Protein AF-A0A2P5YUR8-F1 (afdb_monomer)

Solvent-accessible surface area (backbone atoms only — not comparable to full-atom values): 15451 Å² total; per-residue (Å²): 136,88,82,85,82,85,80,86,85,86,84,88,86,82,90,81,87,85,88,84,88,87,91,85,89,86,80,90,82,79,92,76,82,73,75,90,68,69,61,62,59,53,52,54,50,51,54,51,50,53,50,51,52,52,54,52,54,47,54,52,52,52,50,52,51,50,47,42,58,74,54,64,70,47,101,63,55,71,67,58,46,64,69,60,55,57,89,98,55,57,61,71,59,49,47,52,50,54,52,42,56,74,31,70,73,34,46,52,50,51,52,51,52,51,54,55,54,69,67,59,83,73,71,71,58,54,72,93,51,51,68,69,61,53,37,53,55,49,21,71,72,70,76,43,88,65,50,65,60,57,46,49,51,63,28,36,24,44,98,88,67,46,55,72,43,71,69,49,41,57,50,52,51,54,53,50,55,49,49,54,55,47,57,66,56,49,79,76,52,97,79,73,56,68,70,60,50,38,53,49,52,46,29,73,75,76,44,73,77,52,71,74,54,53,51,52,50,52,52,50,53,49,52,51,51,50,49,54,52,49,55,50,52,54,52,52,53,52,53,52,50,52,53,53,52,58,57,61,76,71,112

InterPro domains:
  IPR004252 Probable transposase, Ptta/En/Spm, plant [PF03004] (92-210)

pLDDT: mean 78.0, std 20.19, range [26.91, 96.88]

Nearest PDB structures (foldseek):
  7mtq-assembly1_B  TM=2.393E-01  e=5.306E+00  Homo sapiens

Foldseek 3Di:
DDDDDDDDDDDDDDDDDDDDDDDDDDDDDDDPPDPPPPPVVVVVVVVVVVVVCVVVVVVVVVVLVVCCVPQVPDPDDLVVSLVPDDPPDDSVVSVVSSVCCPDPNNVVVVVVVVVVVVPCPADWPCPPDDLVNVQVVVCVVVVDGQAPLNSLQSRQADPVSHGPDPVSVVLNVQLVVQVVVCVVVCVPPVPDDPNNSSQVSCCVRVNDDDPVVVVVVVVVVVVVVVVVVVVVVVVVVVVVVVVVVVVVVVD

Secondary structure (DSSP, 8-state):
-PPPPPP------------------------------SHHHHHHHHHHHHHHHHHHHHHHHHHHHHHIIIIISSS--HHHHHH-PPTTS-HHHHHHHHHHHHSHHHHHHHHHHHHHHHT-----S-TTS-HHHHHHHHHHHHSS---HHHHHHHHHB-TTS-BSSHHHHHHHHHHHHHHHHHHHHHTT-TT--HHHHHHHHHHHHH-PPPHHHHHHHHHHHHHHHHHHHHHHHHHHHHHHHHHHHHHHTT-

Sequence (251 aa):
MPRRRLRDLSIVQNTTNSEEVSTEQQTVVGSSSVPETFDESVEFQKVSDAYIKKALGKKWRDHKSNLKKEYFKKPISLEEKLQNVPPGMLRYQWEDAVRFWNSKKGEDRERVGTSSRQKQKFTHTAGSRSFSCVAQVAEATSGQKVGRLQLFDITHRKKDGTPMTSEAAEIMEKLKDKKEEYEATASTDSSVNFEDIDNRIINEVLGPESESQAEVQRLNDQIVQIQASTDEQISQLRVEAAAREAEQNRK

Organism: Gossypium barbadense (NCBI:txid3634)

Structure (mmCIF, N/CA/C/O backbone):
data_AF-A0A2P5YUR8-F1
#
_entry.id   AF-A0A2P5YUR8-F1
#
loop_
_atom_site.group_PDB
_atom_site.id
_atom_site.type_symbol
_atom_site.label_atom_id
_atom_site.label_alt_id
_atom_site.label_comp_id
_atom_site.label_asym_id
_atom_site.label_entity_id
_atom_site.label_seq_id
_atom_site.pdbx_PDB_ins_code
_atom_site.Cartn_x
_atom_site.Cartn_y
_atom_site.Cartn_z
_atom_site.occupancy
_atom_site.B_iso_or_equiv
_atom_site.auth_seq_id
_atom_site.auth_comp_id
_atom_site.auth_asym_id
_atom_site.auth_atom_id
_atom_site.pdbx_PDB_model_num
ATOM 1 N N . MET A 1 1 ? 11.790 21.944 -33.696 1.00 40.41 1 MET A N 1
ATOM 2 C CA . MET A 1 1 ? 10.753 22.441 -34.630 1.00 40.41 1 MET A CA 1
ATOM 3 C C . MET A 1 1 ? 9.670 23.175 -33.844 1.00 40.41 1 MET A C 1
ATOM 5 O O . MET A 1 1 ? 9.270 22.642 -32.812 1.00 40.41 1 MET A O 1
ATOM 9 N N . PRO A 1 2 ? 9.225 24.378 -34.252 1.00 38.91 2 PRO A N 1
ATOM 10 C CA . PRO A 1 2 ? 8.271 25.164 -33.472 1.00 38.91 2 PRO A CA 1
ATOM 11 C C . PRO A 1 2 ? 6.817 24.759 -33.773 1.00 38.91 2 PRO A C 1
ATOM 13 O O . PRO A 1 2 ? 6.441 24.532 -34.922 1.00 38.91 2 PRO A O 1
ATOM 16 N N . ARG A 1 3 ? 5.995 24.657 -32.721 1.00 39.12 3 ARG A N 1
ATOM 17 C CA . ARG A 1 3 ? 4.565 24.309 -32.784 1.00 39.12 3 ARG A CA 1
ATOM 18 C C . ARG A 1 3 ? 3.739 25.512 -33.263 1.00 39.12 3 ARG A C 1
ATOM 20 O O . ARG A 1 3 ? 3.852 26.595 -32.693 1.00 39.12 3 ARG A O 1
ATOM 27 N N . ARG A 1 4 ? 2.887 25.315 -34.277 1.00 39.66 4 ARG A N 1
ATOM 28 C CA . ARG A 1 4 ? 1.882 26.299 -34.719 1.00 39.66 4 ARG A CA 1
ATOM 29 C C . ARG A 1 4 ? 0.796 26.461 -33.647 1.00 39.66 4 ARG A C 1
ATOM 31 O O . ARG A 1 4 ? 0.299 25.467 -33.126 1.00 39.66 4 ARG A O 1
ATOM 38 N N . ARG A 1 5 ? 0.425 27.711 -33.348 1.00 43.09 5 ARG A N 1
ATOM 39 C CA . ARG A 1 5 ? -0.795 28.076 -32.611 1.00 43.09 5 ARG A CA 1
ATOM 40 C C . ARG A 1 5 ? -1.939 28.227 -33.618 1.00 43.09 5 ARG A C 1
ATOM 42 O O . ARG A 1 5 ? -1.761 28.945 -34.598 1.00 43.09 5 ARG A O 1
ATOM 49 N N . LEU A 1 6 ? -3.084 27.600 -33.368 1.00 37.75 6 LEU A N 1
ATOM 50 C CA . LEU A 1 6 ? -4.356 27.987 -33.984 1.00 37.75 6 LEU A CA 1
ATOM 51 C C . LEU A 1 6 ? -5.086 28.916 -33.010 1.00 37.75 6 LEU A C 1
ATOM 53 O O . LEU A 1 6 ? -5.183 28.603 -31.825 1.00 37.75 6 LEU A O 1
ATOM 57 N N . ARG A 1 7 ? -5.522 30.068 -33.523 1.00 43.84 7 ARG A N 1
ATOM 58 C CA . ARG A 1 7 ? -6.414 31.019 -32.856 1.00 43.84 7 ARG A CA 1
ATOM 59 C C . ARG A 1 7 ? -7.850 30.764 -33.318 1.00 43.84 7 ARG A C 1
ATOM 61 O O . ARG A 1 7 ? -8.054 30.461 -34.489 1.00 43.84 7 ARG A O 1
ATOM 68 N N . ASP A 1 8 ? -8.753 30.904 -32.356 1.00 34.62 8 ASP A N 1
ATOM 69 C CA . ASP A 1 8 ? -10.084 31.519 -32.380 1.00 34.62 8 ASP A CA 1
ATOM 70 C C . ASP A 1 8 ? -11.043 31.211 -33.541 1.00 34.62 8 ASP A C 1
ATOM 72 O O . ASP A 1 8 ? -10.878 31.670 -34.668 1.00 34.62 8 ASP A O 1
ATOM 76 N N . LEU A 1 9 ? -12.144 30.540 -33.190 1.00 39.00 9 LEU A N 1
ATOM 77 C CA . LEU A 1 9 ? -13.425 30.634 -33.885 1.00 39.00 9 LEU A CA 1
ATOM 78 C C . LEU A 1 9 ? -14.433 31.241 -32.905 1.00 39.00 9 LEU A C 1
ATOM 80 O O . LEU A 1 9 ? -14.853 30.597 -31.945 1.00 39.00 9 LEU A O 1
ATOM 84 N N . SER A 1 10 ? -14.770 32.507 -33.137 1.00 36.53 10 SER A N 1
ATOM 85 C CA . SER A 1 10 ? -15.890 33.203 -32.516 1.00 36.53 10 SER A CA 1
ATOM 86 C C . SER A 1 10 ? -17.197 32.761 -33.177 1.00 36.53 10 SER A C 1
ATOM 88 O O . SER A 1 10 ? -17.300 32.714 -34.402 1.00 36.53 10 SER A O 1
ATOM 90 N N . ILE A 1 11 ? -18.217 32.470 -32.369 1.00 39.66 11 ILE A N 1
ATOM 91 C CA . ILE A 1 11 ? -19.602 32.387 -32.836 1.00 39.66 11 ILE A CA 1
ATOM 92 C C . ILE A 1 11 ? -20.346 33.577 -32.235 1.00 39.66 11 ILE A C 1
ATOM 94 O O . ILE A 1 11 ? -20.522 33.683 -31.025 1.00 39.66 11 ILE A O 1
ATOM 98 N N . VAL A 1 12 ? -20.722 34.488 -33.126 1.00 33.97 12 VAL A N 1
ATOM 99 C CA . VAL A 1 12 ? -21.667 35.588 -32.928 1.00 33.97 12 VAL A CA 1
ATOM 100 C C . VAL A 1 12 ? -23.079 35.019 -33.002 1.00 33.97 12 VAL A C 1
ATOM 102 O O . VAL A 1 12 ? -23.340 34.309 -33.965 1.00 33.97 12 VAL A O 1
ATOM 105 N N . GLN A 1 13 ? -23.956 35.378 -32.058 1.00 36.00 13 GLN A N 1
ATOM 106 C CA . GLN A 1 13 ? -25.383 35.733 -32.230 1.00 36.00 13 GLN A CA 1
ATOM 107 C C . GLN A 1 13 ? -25.834 36.440 -30.939 1.00 36.00 13 GLN A C 1
ATOM 109 O O . GLN A 1 13 ? -25.385 36.056 -29.868 1.00 36.00 13 GLN A O 1
ATOM 114 N N . ASN A 1 14 ? -26.739 37.409 -30.876 1.00 29.75 14 ASN A N 1
ATOM 115 C CA . ASN A 1 14 ? -27.260 38.457 -31.750 1.00 29.75 14 ASN A CA 1
ATOM 116 C C . ASN A 1 14 ? -27.995 39.407 -30.777 1.00 29.75 14 ASN A C 1
ATOM 118 O O . ASN A 1 14 ? -28.507 38.978 -29.744 1.00 29.75 14 ASN A O 1
ATOM 122 N N . THR A 1 15 ? -28.008 40.696 -31.085 1.00 33.22 15 THR A N 1
ATOM 123 C CA . THR A 1 15 ? -28.596 41.786 -30.292 1.00 33.22 15 THR A CA 1
ATOM 124 C C . THR A 1 15 ? -30.124 41.834 -30.366 1.00 33.22 15 THR A C 1
ATOM 126 O O . THR A 1 15 ? -30.661 41.720 -31.465 1.00 33.22 15 THR A O 1
ATOM 129 N N . THR A 1 16 ? -30.789 42.201 -29.264 1.00 30.28 16 THR A N 1
ATOM 130 C CA . THR A 1 16 ? -31.949 43.117 -29.308 1.00 30.28 16 THR A CA 1
ATOM 131 C C . THR A 1 16 ? -32.024 43.910 -28.003 1.00 30.28 16 THR A C 1
ATOM 133 O O . THR A 1 16 ? -32.192 43.333 -26.933 1.00 30.28 16 THR A O 1
ATOM 136 N N . ASN A 1 17 ? -31.851 45.227 -28.116 1.00 32.44 17 ASN A N 1
ATOM 137 C CA . ASN A 1 17 ? -32.167 46.220 -27.091 1.00 32.44 17 ASN A CA 1
ATOM 138 C C . ASN A 1 17 ? -33.689 46.433 -27.035 1.00 32.44 17 ASN A C 1
ATOM 140 O O . ASN A 1 17 ? -34.340 46.285 -28.068 1.00 32.44 17 ASN A O 1
ATOM 144 N N . SER A 1 18 ? -34.219 46.854 -25.884 1.00 34.69 18 SER A N 1
ATOM 145 C CA . SER A 1 18 ? -34.968 48.118 -25.775 1.00 34.69 18 SER A CA 1
ATOM 146 C C . SER A 1 18 ? -35.357 48.434 -24.329 1.00 34.69 18 SER A C 1
ATOM 148 O O . SER A 1 18 ? -35.565 47.549 -23.504 1.00 34.69 18 SER A O 1
ATOM 150 N N . GLU A 1 19 ? -35.372 49.735 -24.072 1.00 36.91 19 GLU A N 1
ATOM 151 C CA . GLU A 1 19 ? -35.496 50.456 -22.810 1.00 36.91 19 GLU A CA 1
ATOM 152 C C . GLU A 1 19 ? -36.950 50.599 -22.305 1.00 36.91 19 GLU A C 1
ATOM 154 O O . GLU A 1 19 ? -37.903 50.305 -23.019 1.00 36.91 19 GLU A O 1
ATOM 159 N N . GLU A 1 20 ? -37.043 51.164 -21.093 1.00 32.38 20 GLU A N 1
ATOM 160 C CA . GLU A 1 20 ? -38.117 52.005 -20.523 1.00 32.38 20 GLU A CA 1
ATOM 161 C C . GLU A 1 20 ? -38.967 51.478 -19.338 1.00 32.38 20 GLU A C 1
ATOM 163 O O . GLU A 1 20 ? -39.915 50.716 -19.478 1.00 32.38 20 GLU A O 1
ATOM 168 N N . VAL A 1 21 ? -38.574 51.966 -18.145 1.00 31.39 21 VAL A N 1
ATOM 169 C CA . VAL A 1 21 ? -39.333 52.763 -17.145 1.00 31.39 21 VAL A CA 1
ATOM 170 C C . VAL A 1 21 ? -40.757 52.331 -16.742 1.00 31.39 21 VAL A C 1
ATOM 172 O O . VAL A 1 21 ? -41.687 52.437 -17.526 1.00 31.39 21 VAL A O 1
ATOM 175 N N . SER A 1 22 ? -40.968 52.065 -15.440 1.00 27.95 22 SER A N 1
ATOM 176 C CA . SER A 1 22 ? -41.917 52.827 -14.593 1.00 27.95 22 SER A CA 1
ATOM 177 C C . SER A 1 22 ? -41.852 52.403 -13.117 1.00 27.95 22 SER A C 1
ATOM 179 O O . SER A 1 22 ? -41.756 51.227 -12.778 1.00 27.95 22 SER A O 1
ATOM 181 N N . THR A 1 23 ? -41.899 53.410 -12.254 1.00 37.19 23 THR A N 1
ATOM 182 C CA . THR A 1 23 ? -41.939 53.425 -10.787 1.00 37.19 23 THR A CA 1
ATOM 183 C C . THR A 1 23 ? -43.253 52.897 -10.202 1.00 37.19 23 THR A C 1
ATOM 185 O O . THR A 1 23 ? -44.303 53.202 -10.753 1.00 37.1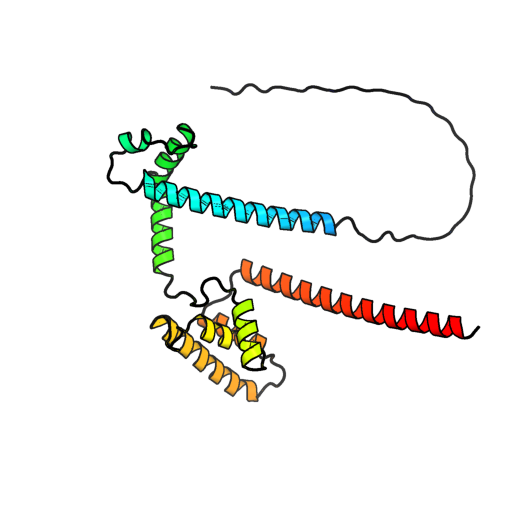9 23 THR A O 1
ATOM 188 N N . GLU A 1 24 ? -43.209 52.219 -9.047 1.00 37.19 24 GLU A N 1
ATOM 189 C CA . GLU A 1 24 ? -43.894 52.583 -7.783 1.00 37.19 24 GLU A CA 1
ATOM 190 C C . GLU A 1 24 ? -43.877 51.432 -6.753 1.00 37.19 24 GLU A C 1
ATOM 192 O O . GLU A 1 24 ? -43.545 50.289 -7.045 1.00 37.19 24 GLU A O 1
ATOM 197 N N . GLN A 1 25 ? -44.104 51.809 -5.499 1.00 33.72 25 GLN A N 1
ATOM 198 C CA . GLN A 1 25 ? -43.718 51.149 -4.251 1.00 33.72 25 GLN A CA 1
ATOM 199 C C . GLN A 1 25 ? -44.666 50.010 -3.821 1.00 33.72 25 GLN A C 1
ATOM 201 O O . GLN A 1 25 ? -45.849 50.103 -4.107 1.00 33.72 25 GLN A O 1
ATOM 206 N N . GLN A 1 26 ? -44.198 49.023 -3.031 1.00 30.61 26 GLN A N 1
ATOM 207 C CA . GLN A 1 26 ? -44.570 48.847 -1.603 1.00 30.61 26 GLN A CA 1
ATOM 208 C C . GLN A 1 26 ? -44.164 47.497 -0.958 1.00 30.61 26 GLN A C 1
ATOM 210 O O . GLN A 1 26 ? -44.319 46.426 -1.528 1.00 30.61 26 GLN A O 1
ATOM 215 N N . THR A 1 27 ? -43.735 47.631 0.308 1.00 26.91 27 THR A N 1
ATOM 216 C CA . THR A 1 27 ? -43.905 46.750 1.491 1.00 26.91 27 THR A CA 1
ATOM 217 C C . THR A 1 27 ? -43.263 45.354 1.575 1.00 26.91 27 THR A C 1
ATOM 219 O O . THR A 1 27 ? -43.715 44.396 0.967 1.00 26.91 27 THR A O 1
ATOM 222 N N . VAL A 1 28 ? -42.273 45.268 2.481 1.00 34.53 28 VAL A N 1
ATOM 223 C CA . VAL A 1 28 ? -42.151 44.342 3.635 1.00 34.53 28 VAL A CA 1
ATOM 224 C C . VAL A 1 28 ? -42.839 42.975 3.500 1.00 34.53 28 VAL A C 1
ATOM 226 O O . VAL A 1 28 ? -44.057 42.911 3.542 1.00 34.53 28 VAL A O 1
ATOM 229 N N . VAL A 1 29 ? -42.046 41.894 3.475 1.00 31.66 29 VAL A N 1
ATOM 230 C CA . VAL A 1 29 ? -42.075 40.735 4.403 1.00 31.66 29 VAL A CA 1
ATOM 231 C C . VAL A 1 29 ? -41.034 39.702 3.929 1.00 31.66 29 VAL A C 1
ATOM 233 O O . VAL A 1 29 ? -41.047 39.282 2.779 1.00 31.66 29 VAL A O 1
ATOM 236 N N . GLY A 1 30 ? -40.185 39.247 4.858 1.00 31.09 30 GLY A N 1
ATOM 237 C CA . GLY A 1 30 ? -39.636 37.886 4.855 1.00 31.09 30 GLY A CA 1
ATOM 238 C C . GLY A 1 30 ? -38.277 37.677 4.187 1.00 31.09 30 GLY A C 1
ATOM 239 O O . GLY A 1 30 ? -38.198 37.322 3.017 1.00 31.09 30 GLY A O 1
ATOM 240 N N . SER A 1 31 ? -37.204 37.764 4.980 1.00 38.31 31 SER A N 1
ATOM 241 C CA . SER A 1 31 ? -35.942 37.076 4.690 1.00 38.31 31 SER A CA 1
ATOM 242 C C . SER A 1 31 ? -36.202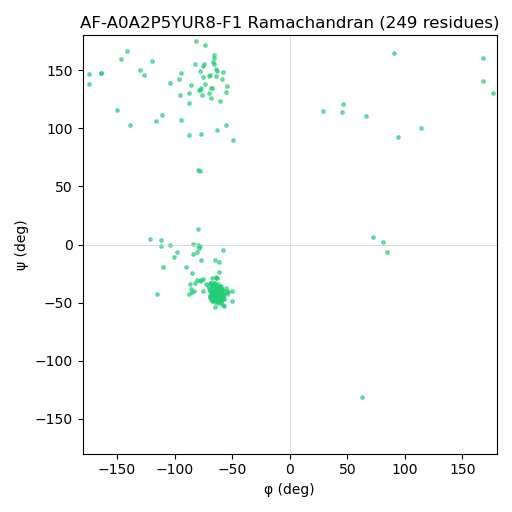 35.578 4.508 1.00 38.31 31 SER A C 1
ATOM 244 O O . SER A 1 31 ? -36.381 34.857 5.485 1.00 38.31 31 SER A O 1
ATOM 246 N N . SER A 1 32 ? -36.213 35.104 3.263 1.00 37.53 32 SER A N 1
ATOM 247 C CA . SER A 1 32 ? -36.101 33.680 2.955 1.00 37.53 32 SER A CA 1
ATOM 248 C C . SER A 1 32 ? -34.618 33.343 2.867 1.00 37.53 32 SER A C 1
ATOM 250 O O . SER A 1 32 ? -33.986 33.533 1.828 1.00 37.53 32 SER A O 1
ATOM 252 N N . SER A 1 33 ? -34.047 32.877 3.973 1.00 43.56 33 SER A N 1
ATOM 253 C CA . SER A 1 33 ? -32.734 32.238 3.987 1.00 43.56 33 SER A CA 1
ATOM 254 C C . SER A 1 33 ? -32.798 30.965 3.142 1.00 43.56 33 SER A C 1
ATOM 256 O O . SER A 1 33 ? -33.280 29.927 3.592 1.00 43.56 33 SER A O 1
ATOM 258 N N . VAL A 1 34 ? -32.344 31.072 1.894 1.00 37.41 34 VAL A N 1
ATOM 259 C CA . VAL A 1 34 ? -31.977 29.928 1.058 1.0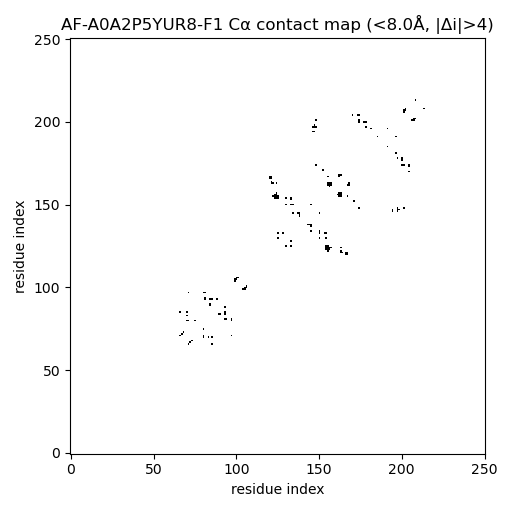0 37.41 34 VAL A CA 1
ATOM 260 C C . VAL A 1 34 ? -30.849 29.194 1.790 1.00 37.41 34 VAL A C 1
ATOM 262 O O . VAL A 1 34 ? -29.848 29.840 2.103 1.00 37.41 34 VAL A O 1
ATOM 265 N N . PRO A 1 35 ? -30.972 27.894 2.106 1.00 40.81 35 PRO A N 1
ATOM 266 C CA . PRO A 1 35 ? -29.864 27.172 2.708 1.00 40.81 35 PRO A CA 1
ATOM 267 C C . PRO A 1 35 ? -28.729 27.050 1.685 1.00 40.81 35 PRO A C 1
ATOM 269 O O . PRO A 1 35 ? -28.962 26.738 0.511 1.00 40.81 35 PRO A O 1
ATOM 272 N N . GLU A 1 36 ? -27.508 27.325 2.145 1.00 50.47 36 GLU A N 1
ATOM 273 C CA . GLU A 1 36 ? -26.235 27.087 1.460 1.00 50.47 36 GLU A CA 1
ATOM 274 C C . GLU A 1 36 ? -26.176 25.651 0.923 1.00 50.47 36 GLU A C 1
ATOM 276 O O . GLU A 1 36 ? -25.755 24.722 1.596 1.00 50.47 36 GLU A O 1
ATOM 281 N N . THR A 1 37 ? -26.630 25.455 -0.311 1.00 43.59 37 THR A N 1
ATOM 282 C CA . THR A 1 37 ? -26.665 24.149 -0.996 1.00 43.59 37 THR A CA 1
ATOM 283 C C . THR A 1 37 ? -25.676 24.086 -2.162 1.00 43.59 37 THR A C 1
ATOM 285 O O . THR A 1 37 ? -25.597 23.087 -2.870 1.00 43.59 37 THR A O 1
ATOM 288 N N . PHE A 1 38 ? -24.873 25.136 -2.360 1.00 42.41 38 PHE A N 1
ATOM 289 C CA . PHE A 1 38 ? -23.866 25.181 -3.422 1.00 42.41 38 PHE A CA 1
ATOM 290 C C . PHE A 1 38 ? -22.491 24.640 -3.005 1.00 42.41 38 PHE A C 1
ATOM 292 O O . PHE A 1 38 ? -21.727 24.243 -3.883 1.00 42.41 38 PHE A O 1
ATOM 299 N N . ASP A 1 39 ? -22.183 24.557 -1.707 1.00 52.94 39 ASP A N 1
ATOM 300 C CA . ASP A 1 39 ? -20.846 24.159 -1.231 1.00 52.94 39 ASP A CA 1
ATOM 301 C C . ASP A 1 39 ? -20.649 22.627 -1.198 1.00 52.94 39 ASP A C 1
ATOM 303 O O . ASP A 1 39 ? -19.597 22.096 -1.555 1.00 52.94 39 ASP A O 1
ATOM 307 N N . GLU A 1 40 ? -21.715 21.876 -0.911 1.00 54.38 40 GLU A N 1
ATOM 308 C CA . GLU A 1 40 ? -21.685 20.410 -0.790 1.00 54.38 40 GLU A CA 1
ATOM 309 C C . GLU A 1 40 ? -21.402 19.695 -2.130 1.00 54.38 40 GLU A C 1
ATOM 311 O O . GLU A 1 40 ? -20.669 18.703 -2.195 1.00 54.38 40 GLU A O 1
ATOM 316 N N . SER A 1 41 ? -21.916 20.243 -3.239 1.00 56.28 41 SER A N 1
ATOM 317 C CA . SER A 1 41 ? -21.696 19.697 -4.590 1.00 56.28 41 SER A CA 1
ATOM 318 C C . SER A 1 41 ? -20.248 19.859 -5.070 1.00 56.28 41 SER A C 1
ATOM 320 O O . SER A 1 41 ? -19.709 18.994 -5.770 1.00 56.28 41 SER A O 1
ATOM 322 N N . VAL A 1 42 ? -19.600 20.947 -4.648 1.00 56.91 42 VAL A N 1
ATOM 323 C CA . VAL A 1 42 ? -18.220 21.280 -5.002 1.00 56.91 42 VAL A CA 1
ATOM 324 C C . VAL A 1 42 ? -17.250 20.399 -4.216 1.00 56.91 42 VAL A C 1
ATOM 326 O O . VAL A 1 42 ? -16.280 19.893 -4.789 1.00 56.91 42 VAL A O 1
ATOM 329 N N . GLU A 1 43 ? -17.528 20.144 -2.937 1.00 59.41 43 GLU A N 1
ATOM 330 C CA . GLU A 1 43 ? -16.735 19.223 -2.119 1.00 59.41 43 GLU A CA 1
ATOM 331 C C . GLU A 1 43 ? -16.858 17.764 -2.592 1.00 59.41 43 GLU A C 1
ATOM 333 O O . GLU A 1 43 ? -15.839 17.087 -2.773 1.00 59.41 43 GLU A O 1
ATOM 338 N N . PHE A 1 44 ? -18.060 17.288 -2.944 1.00 62.53 44 PHE A N 1
ATOM 339 C CA . PHE A 1 44 ? -18.233 15.944 -3.518 1.00 62.53 44 PHE A CA 1
ATOM 340 C C . PHE A 1 44 ? -17.480 15.765 -4.853 1.00 62.53 44 PHE A C 1
ATOM 342 O O . PHE A 1 44 ? -16.847 14.728 -5.108 1.00 62.53 44 PHE A O 1
ATOM 349 N N . GLN A 1 45 ? -17.477 16.795 -5.704 1.00 65.62 45 GLN A N 1
ATOM 350 C CA . GLN A 1 45 ? -16.723 16.780 -6.958 1.00 65.62 45 GLN A CA 1
ATOM 351 C C . GLN A 1 45 ? -15.202 16.731 -6.717 1.00 65.62 45 GLN A C 1
ATOM 353 O O . GLN A 1 45 ? -14.494 15.962 -7.372 1.00 65.62 45 GLN A O 1
ATOM 358 N N . LYS A 1 46 ? -14.677 17.478 -5.739 1.00 70.06 46 LYS A N 1
ATOM 359 C CA . LYS A 1 46 ? -13.246 17.438 -5.381 1.00 70.06 46 LYS A CA 1
ATOM 360 C C . LYS A 1 46 ? -12.823 16.074 -4.827 1.00 70.06 46 LYS A C 1
ATOM 362 O O . LYS A 1 46 ? -11.774 15.548 -5.222 1.00 70.06 46 LYS A O 1
ATOM 367 N N . VAL A 1 47 ? -13.630 15.485 -3.940 1.00 68.19 47 VAL A N 1
ATOM 368 C CA . VAL A 1 47 ? -13.358 14.168 -3.337 1.00 68.19 47 VAL A CA 1
ATOM 369 C C . VAL A 1 47 ? -13.347 13.072 -4.408 1.00 68.19 47 VAL A C 1
ATOM 371 O O . VAL A 1 47 ? -12.429 12.241 -4.442 1.00 68.19 47 VAL A O 1
ATOM 374 N N . SER A 1 48 ? -14.311 13.099 -5.333 1.00 71.00 48 SER A N 1
ATOM 375 C CA . SER A 1 48 ? -14.378 12.136 -6.439 1.00 71.00 48 SER A CA 1
ATOM 376 C C . SER A 1 48 ? -13.204 12.281 -7.418 1.00 71.00 48 SER A C 1
ATOM 378 O O . SER A 1 48 ? -12.570 11.278 -7.764 1.00 71.00 48 SER A O 1
ATOM 380 N N . ASP A 1 49 ? -12.805 13.504 -7.771 1.00 81.12 49 ASP A N 1
ATOM 381 C CA . ASP A 1 49 ? -11.623 13.765 -8.601 1.00 81.12 49 ASP A CA 1
ATOM 382 C C . ASP A 1 49 ? -10.326 13.243 -7.966 1.00 81.12 49 ASP A C 1
ATOM 384 O O . ASP A 1 49 ? -9.479 12.642 -8.644 1.00 81.12 49 ASP A O 1
ATOM 388 N N . ALA A 1 50 ? -10.149 13.457 -6.660 1.00 87.19 50 ALA A N 1
ATOM 389 C CA . ALA A 1 50 ? -8.990 12.964 -5.922 1.00 87.19 50 ALA A CA 1
ATOM 390 C C . ALA A 1 50 ? -8.936 11.429 -5.933 1.00 87.19 50 ALA A C 1
ATOM 392 O O . ALA A 1 50 ? -7.871 10.838 -6.166 1.00 87.19 50 ALA A O 1
ATOM 393 N N . TYR A 1 51 ? -10.083 10.778 -5.735 1.00 84.38 51 TYR A N 1
ATOM 394 C CA . TYR A 1 51 ? -10.203 9.326 -5.814 1.00 84.38 51 TYR A CA 1
ATOM 395 C C . TYR A 1 51 ? -9.865 8.799 -7.217 1.00 84.38 51 TYR A C 1
ATOM 397 O O . TYR A 1 51 ? -9.023 7.903 -7.356 1.00 84.38 51 TYR A O 1
ATOM 405 N N . ILE A 1 52 ? -10.438 9.393 -8.268 1.00 87.25 52 ILE A N 1
ATOM 406 C CA . ILE A 1 52 ? -10.195 8.995 -9.663 1.00 87.25 52 ILE A CA 1
ATOM 407 C C . ILE A 1 52 ? -8.709 9.138 -10.013 1.00 87.25 52 ILE A C 1
ATOM 409 O O . ILE A 1 52 ? -8.103 8.204 -10.551 1.00 87.25 52 ILE A O 1
ATOM 413 N N . LYS A 1 53 ? -8.077 10.260 -9.646 1.00 90.00 53 LYS A N 1
ATOM 414 C CA . LYS A 1 53 ? -6.634 10.482 -9.853 1.00 90.00 53 LYS A CA 1
ATOM 415 C C . LYS A 1 53 ? -5.788 9.425 -9.139 1.00 90.00 53 LYS A C 1
ATOM 417 O O . LYS A 1 53 ? -4.841 8.903 -9.735 1.00 90.00 53 LYS A O 1
ATOM 422 N N . LYS A 1 54 ? -6.136 9.051 -7.900 1.00 88.25 54 LYS A N 1
ATOM 423 C CA . LYS A 1 54 ? -5.455 7.972 -7.155 1.00 88.25 54 LYS A CA 1
ATOM 424 C C . LYS A 1 54 ? -5.607 6.619 -7.859 1.00 88.25 54 LYS A C 1
ATOM 426 O O . LYS A 1 54 ? -4.609 5.912 -8.037 1.00 88.25 54 LYS A O 1
ATOM 431 N N . ALA A 1 55 ? -6.817 6.276 -8.300 1.00 88.19 55 ALA A N 1
ATOM 432 C CA . ALA A 1 55 ? -7.108 5.014 -8.980 1.00 88.19 55 ALA A CA 1
ATOM 433 C C . ALA A 1 55 ? -6.371 4.899 -10.328 1.00 88.19 55 ALA A C 1
ATOM 435 O O . ALA A 1 55 ? -5.695 3.897 -10.587 1.00 88.19 55 ALA A O 1
ATOM 436 N N . LEU A 1 56 ? -6.423 5.949 -11.154 1.00 93.31 56 LEU A N 1
ATOM 437 C CA . LEU A 1 56 ? -5.685 6.026 -12.419 1.00 93.31 56 LEU A CA 1
ATOM 438 C C . LEU A 1 56 ? -4.172 5.978 -12.187 1.00 93.31 56 LEU A C 1
ATOM 440 O O . LEU A 1 56 ? -3.461 5.220 -12.849 1.00 93.31 56 LEU A O 1
ATOM 444 N N . GLY A 1 57 ? -3.677 6.720 -11.195 1.00 93.31 57 GLY A N 1
ATOM 445 C CA . GLY A 1 57 ? -2.271 6.702 -10.805 1.00 93.31 57 GLY A CA 1
ATOM 446 C C . GLY A 1 57 ? -1.798 5.320 -10.344 1.00 93.31 57 GLY A C 1
ATOM 447 O O . GLY A 1 57 ? -0.672 4.922 -10.651 1.00 93.31 57 GLY A O 1
ATOM 448 N N . LYS A 1 58 ? -2.640 4.552 -9.640 1.00 91.56 58 LYS A N 1
ATOM 449 C CA . LYS A 1 58 ? -2.352 3.152 -9.290 1.00 91.56 58 LYS A CA 1
ATOM 450 C C . LYS A 1 58 ? -2.269 2.278 -10.542 1.00 91.56 58 LYS A C 1
ATOM 452 O O . LYS A 1 58 ? -1.231 1.655 -10.746 1.00 91.56 58 LYS A O 1
ATOM 457 N N . LYS A 1 59 ? -3.294 2.294 -11.406 1.00 93.81 59 LYS A N 1
ATOM 458 C CA . LYS A 1 59 ? -3.290 1.519 -12.663 1.00 93.81 59 LYS A CA 1
ATOM 459 C C . LYS A 1 59 ? -2.053 1.817 -13.511 1.00 93.81 59 LYS A C 1
ATOM 461 O O . LYS A 1 59 ? -1.431 0.900 -14.038 1.00 93.81 59 LYS A O 1
ATOM 466 N N . TRP A 1 60 ? -1.652 3.084 -13.590 1.00 91.38 60 TRP A N 1
ATOM 467 C CA . TRP A 1 60 ? -0.459 3.491 -14.326 1.00 91.38 60 TRP A CA 1
ATOM 468 C C . TRP A 1 60 ? 0.849 2.986 -13.706 1.00 91.38 60 TRP A C 1
ATOM 470 O O . TRP A 1 60 ? 1.739 2.535 -14.431 1.00 91.38 60 TRP A O 1
ATOM 480 N N . ARG A 1 61 ? 0.984 3.034 -12.373 1.00 92.31 61 ARG A N 1
ATOM 481 C CA . ARG A 1 61 ? 2.142 2.461 -11.663 1.00 92.31 61 ARG A CA 1
ATOM 482 C C . ARG A 1 61 ? 2.238 0.952 -11.878 1.00 92.31 61 ARG A C 1
ATOM 484 O O . ARG A 1 61 ? 3.323 0.467 -12.194 1.00 92.31 61 ARG A O 1
ATOM 491 N N . ASP A 1 62 ? 1.117 0.245 -11.766 1.00 93.56 62 ASP A N 1
ATOM 492 C CA . ASP A 1 62 ? 1.045 -1.207 -11.957 1.00 93.56 62 ASP A CA 1
ATOM 493 C C . ASP A 1 62 ? 1.409 -1.584 -13.401 1.00 93.56 62 ASP A C 1
ATOM 495 O O . ASP A 1 62 ? 2.272 -2.431 -13.629 1.00 93.56 62 ASP A O 1
ATOM 499 N N . HIS A 1 63 ? 0.845 -0.874 -14.383 1.00 92.06 63 HIS A N 1
ATOM 500 C CA . HIS A 1 63 ? 1.171 -1.064 -15.795 1.00 92.06 63 HIS A CA 1
ATOM 501 C C . HIS A 1 63 ? 2.666 -0.845 -16.079 1.00 92.06 63 HIS A C 1
ATOM 503 O O . HIS A 1 63 ? 3.312 -1.699 -16.682 1.00 92.06 63 HIS A O 1
ATOM 509 N N . LYS A 1 64 ? 3.261 0.247 -15.576 1.00 90.56 64 LYS A N 1
ATOM 510 C CA . LYS A 1 64 ? 4.710 0.497 -15.690 1.00 90.56 64 LYS A CA 1
ATOM 511 C C . LYS A 1 64 ? 5.559 -0.599 -15.051 1.00 90.56 64 LYS A C 1
ATOM 513 O O . LYS A 1 64 ? 6.611 -0.935 -15.592 1.00 90.56 64 LYS A O 1
ATOM 518 N N . SER A 1 65 ? 5.130 -1.124 -13.904 1.00 91.69 65 SER A N 1
ATOM 519 C CA . SER A 1 65 ? 5.811 -2.229 -13.224 1.00 91.69 65 SER A CA 1
ATOM 520 C C . SER A 1 65 ? 5.833 -3.481 -14.103 1.00 91.69 65 SER A C 1
ATOM 522 O O . SER A 1 65 ? 6.901 -4.059 -14.324 1.00 91.69 65 SER A O 1
ATOM 524 N N . ASN A 1 66 ? 4.684 -3.836 -14.687 1.00 93.31 66 ASN A N 1
ATOM 525 C CA . ASN A 1 66 ? 4.560 -4.970 -15.604 1.00 93.31 66 ASN A CA 1
ATOM 526 C C . ASN A 1 66 ? 5.429 -4.782 -16.852 1.00 93.31 66 ASN A C 1
ATOM 528 O O . ASN A 1 66 ? 6.217 -5.666 -17.178 1.00 93.31 66 ASN A O 1
ATOM 532 N N . LEU A 1 67 ? 5.395 -3.600 -17.478 1.00 92.38 67 LEU A N 1
ATOM 533 C CA . LEU A 1 67 ? 6.254 -3.290 -18.624 1.00 92.38 67 LEU A CA 1
ATOM 534 C C . LEU A 1 67 ? 7.741 -3.436 -18.294 1.00 92.38 67 LEU A C 1
ATOM 536 O O . LEU A 1 67 ? 8.501 -4.056 -19.041 1.00 92.38 67 LEU A O 1
ATOM 540 N N . LYS A 1 68 ? 8.171 -2.888 -17.152 1.00 91.69 68 LYS A N 1
ATOM 541 C CA . LYS A 1 68 ? 9.570 -2.988 -16.731 1.00 91.69 68 LYS A CA 1
ATOM 542 C C . LYS A 1 68 ? 9.965 -4.453 -16.507 1.00 91.69 68 LYS A C 1
ATOM 544 O O . LYS A 1 68 ? 11.063 -4.850 -16.891 1.00 91.69 68 LYS A O 1
ATOM 549 N N . LYS A 1 69 ? 9.080 -5.267 -15.923 1.00 92.06 69 LYS A N 1
ATOM 550 C CA . LYS A 1 69 ? 9.301 -6.704 -15.702 1.00 92.06 69 LYS A CA 1
ATOM 551 C C . LYS A 1 69 ? 9.401 -7.482 -17.019 1.00 92.06 69 LYS A C 1
ATOM 553 O O . LYS A 1 69 ? 10.343 -8.247 -17.191 1.00 92.06 69 LYS A O 1
ATOM 558 N N . GLU A 1 70 ? 8.451 -7.289 -17.928 1.00 91.44 70 GLU A N 1
ATOM 559 C CA . GLU A 1 70 ? 8.314 -8.098 -19.145 1.00 91.44 70 GLU A CA 1
ATOM 560 C C . GLU A 1 70 ? 9.257 -7.688 -20.274 1.00 91.44 70 GLU A C 1
ATOM 562 O O . GLU A 1 70 ? 9.648 -8.545 -21.062 1.00 91.44 70 GLU A O 1
ATOM 567 N N . TYR A 1 71 ? 9.629 -6.412 -20.372 1.00 90.38 71 TYR A N 1
ATOM 568 C CA . TYR A 1 71 ? 10.404 -5.897 -21.506 1.00 90.38 71 TYR A CA 1
ATOM 569 C C . TYR A 1 71 ? 11.790 -5.403 -21.082 1.00 90.38 71 TYR A C 1
ATOM 571 O O . TYR A 1 71 ? 12.784 -5.707 -21.736 1.00 90.38 71 TYR A O 1
ATOM 579 N N . PHE A 1 72 ? 11.894 -4.681 -19.961 1.00 89.06 72 PHE A N 1
ATOM 580 C CA . PHE A 1 72 ? 13.152 -4.032 -19.571 1.00 89.06 72 PHE A CA 1
ATOM 581 C C . PHE A 1 72 ? 14.112 -4.939 -18.786 1.00 89.06 72 PHE A C 1
ATOM 583 O O . PHE A 1 72 ? 15.323 -4.864 -18.997 1.00 89.06 72 PHE A O 1
ATOM 590 N N . LYS A 1 73 ? 13.603 -5.793 -17.887 1.00 88.19 73 LYS A N 1
ATOM 591 C CA . LYS A 1 73 ? 14.424 -6.687 -17.042 1.00 88.19 73 LYS A CA 1
ATOM 592 C C . LYS A 1 73 ? 14.908 -7.959 -17.754 1.00 88.19 73 LYS A C 1
ATOM 594 O O . LYS A 1 73 ? 15.623 -8.750 -17.148 1.00 88.19 73 LYS A O 1
ATOM 599 N N . LYS A 1 74 ? 14.560 -8.153 -19.029 1.00 88.88 74 LYS A N 1
ATOM 600 C CA . LYS A 1 74 ? 15.074 -9.260 -19.847 1.00 88.88 74 LYS A CA 1
ATOM 601 C C . LYS A 1 74 ? 16.567 -9.066 -20.176 1.00 88.88 74 LYS A C 1
ATOM 603 O O . LYS A 1 74 ? 16.984 -7.920 -20.396 1.00 88.88 74 LYS A O 1
ATOM 608 N N . PRO A 1 75 ? 17.363 -10.153 -20.244 1.00 86.69 75 PRO A N 1
ATOM 609 C CA . PRO A 1 75 ? 18.783 -10.110 -20.596 1.00 86.69 75 PRO A CA 1
ATOM 610 C C . PRO A 1 75 ? 18.965 -9.960 -22.118 1.00 86.69 75 PRO A C 1
ATOM 612 O O . PRO A 1 75 ? 19.464 -10.853 -22.789 1.00 86.69 75 PRO A O 1
ATOM 615 N N . ILE A 1 76 ? 18.501 -8.837 -22.661 1.00 88.88 76 ILE A N 1
ATOM 616 C CA . ILE A 1 76 ? 18.633 -8.441 -24.072 1.00 88.88 76 ILE A CA 1
ATOM 617 C C . ILE A 1 76 ? 19.406 -7.122 -24.163 1.00 88.88 76 ILE A C 1
ATOM 619 O O . ILE A 1 76 ? 19.464 -6.365 -23.182 1.00 88.88 76 ILE A O 1
ATOM 623 N N . SER A 1 77 ? 20.004 -6.841 -25.320 1.00 90.19 77 SER A N 1
ATOM 624 C CA . SER A 1 77 ? 20.760 -5.603 -25.541 1.00 90.19 77 SER A CA 1
ATOM 625 C C . SER A 1 77 ? 19.854 -4.364 -25.490 1.00 90.19 77 SER A C 1
ATOM 627 O O . SER A 1 77 ? 18.632 -4.451 -25.627 1.00 90.19 77 SER A O 1
ATOM 629 N N . LEU A 1 78 ? 20.437 -3.180 -25.271 1.00 88.38 78 LEU A N 1
ATOM 630 C CA . LEU A 1 78 ? 19.668 -1.929 -25.236 1.00 88.38 78 LEU A CA 1
ATOM 631 C C . LEU A 1 78 ? 18.973 -1.646 -26.576 1.00 88.38 78 LEU A C 1
ATOM 633 O O . LEU A 1 78 ? 17.827 -1.207 -26.580 1.00 88.38 78 LEU A O 1
ATOM 637 N N . GLU A 1 79 ? 19.644 -1.939 -27.689 1.00 87.50 79 GLU A N 1
ATOM 638 C CA . GLU A 1 79 ? 19.092 -1.750 -29.031 1.00 87.50 79 GLU A CA 1
ATOM 639 C C . GLU A 1 79 ? 17.877 -2.659 -29.254 1.00 87.50 79 GLU A C 1
ATOM 641 O O . GLU A 1 79 ? 16.798 -2.194 -29.623 1.00 87.50 79 GLU A O 1
ATOM 646 N N . GLU A 1 80 ? 17.993 -3.941 -28.896 1.00 88.88 80 GLU A N 1
ATOM 647 C CA . GLU A 1 80 ? 16.864 -4.875 -28.942 1.00 88.88 80 GLU A CA 1
ATOM 648 C C . GLU A 1 80 ? 15.722 -4.438 -28.015 1.00 88.88 80 GLU A C 1
ATOM 650 O O . GLU A 1 80 ? 14.551 -4.583 -28.368 1.00 88.88 80 GLU A O 1
ATOM 655 N N . LYS A 1 81 ? 16.017 -3.858 -26.841 1.00 89.69 81 LYS A N 1
ATOM 656 C CA . LYS A 1 81 ? 14.975 -3.288 -25.967 1.00 89.69 81 LYS A CA 1
ATOM 657 C C . LYS A 1 81 ? 14.227 -2.153 -26.653 1.00 89.69 81 LYS A C 1
ATOM 659 O O . LYS A 1 81 ? 13.007 -2.103 -26.533 1.00 89.69 81 LYS A O 1
ATOM 664 N N . LEU A 1 82 ? 14.917 -1.257 -27.357 1.00 90.38 82 LEU A N 1
ATOM 665 C CA . LEU A 1 82 ? 14.292 -0.120 -28.041 1.00 90.38 82 LEU A CA 1
ATOM 666 C C . LEU A 1 82 ? 13.418 -0.557 -29.225 1.00 90.38 82 LEU A C 1
ATOM 668 O O . LEU A 1 82 ? 12.379 0.060 -29.467 1.00 90.38 82 LEU A O 1
ATOM 672 N N . GLN A 1 83 ? 13.787 -1.638 -29.917 1.00 89.94 83 GLN A N 1
ATOM 673 C CA . GLN A 1 83 ? 12.975 -2.191 -31.008 1.00 89.94 83 GLN A CA 1
ATOM 674 C C . GLN A 1 83 ? 11.741 -2.962 -30.516 1.00 89.94 83 GLN A C 1
ATOM 676 O O . GLN A 1 83 ? 10.707 -2.955 -31.185 1.00 89.94 83 GLN A O 1
ATOM 681 N N . ASN A 1 84 ? 11.812 -3.565 -29.327 1.00 90.38 84 ASN A N 1
ATOM 682 C CA . ASN A 1 84 ? 10.721 -4.329 -28.716 1.00 90.38 84 ASN A CA 1
ATOM 683 C C . ASN A 1 84 ? 9.664 -3.427 -28.048 1.00 90.38 84 ASN A C 1
ATOM 685 O O . ASN A 1 84 ? 9.469 -3.468 -26.831 1.00 90.38 84 ASN A O 1
ATOM 689 N N . VAL A 1 85 ? 8.973 -2.611 -28.851 1.00 93.19 85 VAL A N 1
ATOM 690 C CA . VAL A 1 85 ? 7.886 -1.734 -28.385 1.00 93.19 85 VAL A CA 1
ATOM 691 C C . VAL A 1 85 ? 6.676 -2.579 -27.945 1.00 93.19 85 VAL A C 1
ATOM 693 O O . VAL A 1 85 ? 6.180 -3.382 -28.740 1.00 93.19 85 VAL A O 1
ATOM 696 N N . PRO A 1 86 ? 6.161 -2.405 -26.712 1.00 92.62 86 PRO A N 1
ATOM 697 C CA . PRO A 1 86 ? 4.973 -3.117 -26.251 1.00 92.62 86 PRO A CA 1
ATOM 698 C C . PRO A 1 86 ? 3.737 -2.846 -27.132 1.00 92.62 86 PRO A C 1
ATOM 700 O O . PRO A 1 86 ? 3.522 -1.699 -27.540 1.00 92.62 86 PRO A O 1
ATOM 703 N N . PRO A 1 87 ? 2.878 -3.854 -27.385 1.00 92.00 87 PRO A N 1
ATOM 704 C CA . PRO A 1 87 ? 1.626 -3.654 -28.109 1.00 92.00 87 PRO A CA 1
ATOM 705 C C . PRO A 1 87 ? 0.764 -2.565 -27.456 1.00 92.00 87 PRO A C 1
ATOM 707 O O . PRO A 1 87 ? 0.561 -2.563 -26.243 1.00 92.00 87 PRO A O 1
ATOM 710 N N . GLY A 1 88 ? 0.262 -1.625 -28.260 1.00 89.69 88 GLY A N 1
ATOM 711 C CA . GLY A 1 88 ? -0.562 -0.510 -27.778 1.00 89.69 88 GLY A CA 1
ATOM 712 C C . GLY A 1 88 ? 0.212 0.669 -27.170 1.00 89.69 88 GLY A C 1
ATOM 713 O O . GLY A 1 88 ? -0.419 1.632 -26.738 1.00 89.69 88 GLY A O 1
ATOM 714 N N . MET A 1 89 ? 1.550 0.640 -27.156 1.00 92.31 89 MET A N 1
ATOM 715 C CA . MET A 1 89 ? 2.390 1.770 -26.746 1.00 92.31 89 MET A CA 1
ATOM 716 C C . MET A 1 89 ? 3.018 2.460 -27.961 1.00 92.31 89 MET A C 1
ATOM 718 O O . MET A 1 89 ? 3.493 1.813 -28.893 1.00 92.31 89 MET A O 1
ATOM 722 N N . LEU A 1 90 ? 3.056 3.794 -27.951 1.00 94.06 90 LEU A N 1
ATOM 723 C CA . LEU A 1 90 ? 3.729 4.551 -29.005 1.00 94.06 90 LEU A CA 1
ATOM 724 C C . LEU A 1 90 ? 5.248 4.441 -28.834 1.00 94.06 90 LEU A C 1
ATOM 726 O O . LEU A 1 90 ? 5.760 4.571 -27.721 1.00 94.06 90 LEU A O 1
ATOM 730 N N . ARG A 1 91 ? 5.981 4.269 -29.942 1.00 94.56 91 ARG A N 1
ATOM 731 C CA . ARG A 1 91 ? 7.445 4.089 -29.932 1.00 94.56 91 ARG A CA 1
ATOM 732 C C . ARG A 1 91 ? 8.165 5.153 -29.099 1.00 94.56 91 ARG A C 1
ATOM 734 O O . ARG A 1 91 ? 8.944 4.803 -28.224 1.00 94.56 91 ARG A O 1
ATOM 741 N N . TYR A 1 92 ? 7.847 6.434 -29.291 1.00 94.56 92 TYR A N 1
ATOM 742 C CA . TYR A 1 92 ? 8.502 7.513 -28.541 1.00 94.56 92 TYR A CA 1
ATOM 743 C C . TYR A 1 92 ? 8.263 7.421 -27.020 1.00 94.56 92 TYR A C 1
ATOM 745 O O . TYR A 1 92 ? 9.159 7.743 -26.244 1.00 94.56 92 TYR A O 1
ATOM 753 N N . GLN A 1 93 ? 7.083 6.952 -26.585 1.00 94.00 93 GLN A N 1
ATOM 754 C CA . GLN A 1 93 ? 6.760 6.772 -25.163 1.00 94.00 93 GLN A CA 1
ATOM 755 C C . GLN A 1 93 ? 7.582 5.635 -24.558 1.00 94.00 93 GLN A C 1
ATOM 757 O O . GLN A 1 93 ? 8.052 5.742 -23.423 1.00 94.00 93 GLN A O 1
ATOM 762 N N . TRP A 1 94 ? 7.755 4.552 -25.320 1.00 94.56 94 TRP A N 1
ATOM 763 C CA . TRP A 1 94 ? 8.599 3.433 -24.923 1.00 94.56 94 TRP A CA 1
ATOM 764 C C . TRP A 1 94 ? 10.062 3.859 -24.810 1.00 94.56 94 TRP A C 1
ATOM 766 O O . TRP A 1 94 ? 10.696 3.619 -23.783 1.00 94.56 94 TRP A O 1
ATOM 776 N N . GLU A 1 95 ? 10.577 4.564 -25.815 1.00 93.88 95 GLU A N 1
ATOM 777 C CA . GLU A 1 95 ? 11.938 5.085 -25.776 1.00 93.88 95 GLU A CA 1
ATOM 778 C C . GLU A 1 95 ? 12.161 6.024 -24.581 1.00 93.88 95 GLU A C 1
ATOM 780 O O . GLU A 1 95 ? 13.178 5.908 -23.900 1.00 93.88 95 GLU A O 1
ATOM 785 N N . ASP A 1 96 ? 11.210 6.915 -24.273 1.00 94.44 96 ASP A N 1
ATOM 786 C CA . ASP A 1 96 ? 11.275 7.780 -23.087 1.00 94.44 96 ASP A CA 1
ATOM 787 C C . ASP A 1 96 ? 11.324 6.974 -21.784 1.00 94.44 96 ASP A C 1
ATOM 789 O O . ASP A 1 96 ? 12.096 7.301 -20.877 1.00 94.44 96 ASP A O 1
ATOM 793 N N . ALA A 1 97 ? 10.536 5.900 -21.682 1.00 93.50 97 ALA A N 1
ATOM 794 C CA . ALA A 1 97 ? 10.548 5.020 -20.518 1.00 93.50 97 ALA A CA 1
ATOM 795 C C . ALA A 1 97 ? 11.893 4.291 -20.368 1.00 93.50 97 ALA A C 1
ATOM 797 O O . ALA A 1 97 ? 12.464 4.276 -19.273 1.00 93.50 97 ALA A O 1
ATOM 798 N N . VAL A 1 98 ? 12.432 3.747 -21.464 1.00 93.44 98 VAL A N 1
ATOM 799 C CA . VAL A 1 98 ? 13.739 3.072 -21.488 1.00 93.44 98 VAL A CA 1
ATOM 800 C C . VAL A 1 98 ? 14.866 4.051 -21.155 1.00 93.44 98 VAL A C 1
ATOM 802 O O . VAL A 1 98 ? 15.720 3.734 -20.323 1.00 93.44 98 VAL A O 1
ATOM 805 N N . ARG A 1 99 ? 14.850 5.263 -21.727 1.00 94.31 99 ARG A N 1
ATOM 806 C CA . ARG A 1 99 ? 15.788 6.347 -21.381 1.00 94.31 99 ARG A CA 1
ATOM 807 C C . ARG A 1 99 ? 15.719 6.675 -19.893 1.00 94.31 99 ARG A C 1
ATOM 809 O O . ARG A 1 99 ? 16.750 6.757 -19.230 1.00 94.31 99 ARG A O 1
ATOM 816 N N . PHE A 1 100 ? 14.512 6.815 -19.345 1.00 93.94 100 PHE A N 1
ATOM 817 C CA . PHE A 1 100 ? 14.321 7.112 -17.928 1.00 93.94 100 PHE A CA 1
ATOM 818 C C . PHE A 1 100 ? 14.849 5.995 -17.019 1.00 93.94 100 PHE A C 1
ATOM 820 O O . PHE A 1 100 ? 15.539 6.291 -16.042 1.00 93.94 100 PHE A O 1
ATOM 827 N N . TRP A 1 101 ? 14.564 4.725 -17.316 1.00 93.62 101 TRP A N 1
ATOM 828 C CA . TRP A 1 101 ? 15.025 3.607 -16.487 1.00 93.62 101 TRP A CA 1
ATOM 829 C C . TRP A 1 101 ? 16.542 3.403 -16.518 1.00 93.62 101 TRP A C 1
ATOM 831 O O . TRP A 1 101 ? 17.084 2.968 -15.508 1.00 93.62 101 TRP A O 1
ATOM 841 N N . ASN A 1 102 ? 17.215 3.760 -17.617 1.00 91.50 102 ASN A N 1
ATOM 842 C CA . ASN A 1 102 ? 18.682 3.757 -17.708 1.00 91.50 102 ASN A CA 1
ATOM 843 C C . ASN A 1 102 ? 19.337 5.041 -17.167 1.00 91.50 102 ASN A C 1
ATOM 845 O O . ASN A 1 102 ? 20.558 5.123 -17.078 1.00 91.50 102 ASN A O 1
ATOM 849 N N . SER A 1 103 ? 18.554 6.067 -16.828 1.00 95.38 103 SER A N 1
ATOM 850 C CA . SER A 1 103 ? 19.096 7.311 -16.278 1.00 95.38 103 SER A CA 1
ATOM 851 C C . SER A 1 103 ? 19.531 7.142 -14.821 1.00 95.38 103 SER A C 1
ATOM 853 O O . SER A 1 103 ? 18.938 6.358 -14.075 1.00 95.38 103 SER A O 1
ATOM 855 N N . LYS A 1 104 ? 20.470 7.984 -14.366 1.00 96.88 104 LYS A N 1
ATOM 856 C CA . LYS A 1 104 ? 20.887 8.021 -12.954 1.00 96.88 104 LYS A CA 1
ATOM 857 C C . LYS A 1 104 ? 19.707 8.216 -11.997 1.00 96.88 104 LYS A C 1
ATOM 859 O O . LYS A 1 104 ? 19.587 7.539 -10.984 1.00 96.88 104 LYS A O 1
ATOM 864 N N . LYS A 1 105 ? 18.757 9.072 -12.383 1.00 95.62 105 LYS A N 1
ATOM 865 C CA . LYS A 1 105 ? 17.516 9.311 -11.634 1.00 95.62 105 LYS A CA 1
ATOM 866 C C . LYS A 1 105 ? 16.638 8.058 -11.521 1.00 95.62 105 LYS A C 1
ATOM 868 O O . LYS A 1 105 ? 15.976 7.866 -10.501 1.00 95.62 105 LYS A O 1
ATOM 873 N N . GLY A 1 106 ? 16.582 7.238 -12.570 1.00 93.25 106 GLY A N 1
ATOM 874 C CA . GLY A 1 106 ? 15.851 5.969 -12.572 1.00 93.25 106 GLY A CA 1
ATOM 875 C C . GLY A 1 106 ? 16.505 4.934 -11.660 1.00 93.25 106 GLY A C 1
ATOM 876 O O . GLY A 1 106 ? 15.816 4.318 -10.845 1.00 93.25 106 GLY A O 1
ATOM 877 N N . GLU A 1 107 ? 17.828 4.815 -11.754 1.00 93.19 107 GLU A N 1
ATOM 878 C CA . GLU A 1 107 ? 18.656 3.942 -10.917 1.00 93.19 107 GLU A CA 1
ATOM 879 C C . GLU A 1 107 ? 18.537 4.307 -9.427 1.00 93.19 107 GLU A C 1
ATOM 881 O O . GLU A 1 107 ? 18.244 3.452 -8.591 1.00 93.19 107 GLU A O 1
ATOM 886 N N . ASP A 1 108 ? 18.674 5.593 -9.090 1.00 95.94 108 ASP A N 1
ATOM 887 C CA . ASP A 1 108 ? 18.562 6.082 -7.714 1.00 95.94 108 ASP A CA 1
ATOM 888 C C . ASP A 1 108 ? 17.179 5.790 -7.119 1.00 95.94 108 ASP A C 1
ATOM 890 O O . ASP A 1 108 ? 17.075 5.358 -5.970 1.00 95.94 108 ASP A O 1
ATOM 894 N N . ARG A 1 109 ? 16.106 5.956 -7.907 1.00 92.75 109 ARG A N 1
ATOM 895 C CA . ARG A 1 109 ? 14.742 5.610 -7.476 1.00 92.75 109 ARG A CA 1
ATOM 896 C C . ARG A 1 109 ? 14.571 4.116 -7.216 1.00 92.75 109 ARG A C 1
ATOM 898 O O . ARG A 1 109 ? 13.894 3.755 -6.255 1.00 92.75 109 ARG A O 1
ATOM 905 N N . GLU A 1 110 ? 15.156 3.252 -8.044 1.00 91.50 110 GLU A N 1
ATOM 906 C CA . GLU A 1 110 ? 15.117 1.801 -7.820 1.00 91.50 110 GLU A CA 1
ATOM 907 C C . GLU A 1 110 ? 15.923 1.404 -6.578 1.00 91.50 110 GLU A C 1
ATOM 909 O O . GLU A 1 110 ? 15.431 0.614 -5.768 1.00 91.50 110 GLU A O 1
ATOM 914 N N . ARG A 1 111 ? 17.102 2.006 -6.370 1.00 94.75 111 ARG A N 1
ATOM 915 C CA . ARG A 1 111 ? 17.919 1.790 -5.167 1.00 94.75 111 ARG A CA 1
ATOM 916 C C . ARG A 1 111 ? 17.165 2.190 -3.900 1.00 94.75 111 ARG A C 1
ATOM 918 O O . ARG A 1 111 ? 17.079 1.390 -2.970 1.00 94.75 111 ARG A O 1
ATOM 925 N N . VAL A 1 112 ? 16.593 3.396 -3.873 1.00 94.62 112 VAL A N 1
ATOM 926 C CA . VAL A 1 112 ? 15.802 3.879 -2.729 1.00 94.62 112 VAL A CA 1
ATOM 927 C C . VAL A 1 112 ? 14.600 2.970 -2.495 1.00 94.62 112 VAL A C 1
ATOM 929 O O . VAL A 1 112 ? 14.408 2.516 -1.374 1.00 94.62 112 VAL A O 1
ATOM 932 N N . GLY A 1 113 ? 13.841 2.627 -3.541 1.00 91.88 113 GLY A N 1
ATOM 933 C CA . GLY A 1 113 ? 12.690 1.728 -3.416 1.00 91.88 113 GLY A CA 1
ATOM 934 C C . GLY A 1 113 ? 13.060 0.349 -2.861 1.00 91.88 113 GLY A C 1
ATOM 935 O O . GLY A 1 113 ? 12.349 -0.181 -2.008 1.00 91.88 113 GLY A O 1
ATOM 936 N N . THR A 1 114 ? 14.196 -0.205 -3.289 1.00 91.31 114 THR A N 1
ATOM 937 C CA . THR A 1 114 ? 14.714 -1.488 -2.791 1.00 91.31 114 THR A CA 1
ATOM 938 C C . THR A 1 114 ? 15.123 -1.388 -1.323 1.00 91.31 114 THR A C 1
ATOM 940 O O . THR A 1 114 ? 14.688 -2.208 -0.518 1.00 91.31 114 THR A O 1
ATOM 943 N N . SER A 1 115 ? 15.879 -0.350 -0.950 1.00 93.56 115 SER A N 1
ATOM 944 C CA . SER A 1 115 ? 16.283 -0.115 0.442 1.00 93.56 115 SER A CA 1
ATOM 945 C C . SER A 1 115 ? 15.078 0.119 1.360 1.00 93.56 115 SER A C 1
ATOM 947 O O . SER A 1 115 ? 14.998 -0.464 2.438 1.00 93.56 115 SER A O 1
ATOM 949 N N . SER A 1 116 ? 14.091 0.909 0.927 1.00 91.69 116 SER A N 1
ATOM 950 C CA . SER A 1 116 ? 12.848 1.120 1.675 1.00 91.69 116 SER A CA 1
ATOM 951 C C . SER A 1 116 ? 12.062 -0.177 1.847 1.00 91.69 116 SER A C 1
ATOM 953 O O . SER A 1 116 ? 11.591 -0.456 2.946 1.00 91.69 116 SER A O 1
ATOM 955 N N . ARG A 1 117 ? 11.954 -1.005 0.799 1.00 88.56 117 ARG A N 1
ATOM 956 C CA . ARG A 1 117 ? 11.271 -2.301 0.896 1.00 88.56 117 ARG A CA 1
ATOM 957 C C . ARG A 1 117 ? 11.991 -3.263 1.841 1.00 88.56 117 ARG A C 1
ATOM 959 O O . ARG A 1 117 ? 11.318 -3.972 2.575 1.00 88.56 117 ARG A O 1
ATOM 966 N N . GLN A 1 118 ? 13.324 -3.264 1.861 1.00 88.75 118 GLN A N 1
ATOM 967 C CA . GLN A 1 118 ? 14.114 -4.068 2.803 1.00 88.75 118 GLN A CA 1
ATOM 968 C C . GLN A 1 118 ? 13.889 -3.661 4.266 1.00 88.75 118 GLN A C 1
ATOM 970 O O . GLN A 1 118 ? 13.996 -4.500 5.153 1.00 88.75 118 GLN A O 1
ATOM 975 N N . LYS A 1 119 ? 13.551 -2.392 4.530 1.00 87.25 119 LYS A N 1
ATOM 976 C CA . LYS A 1 119 ? 13.221 -1.907 5.881 1.00 87.25 119 LYS A CA 1
ATOM 977 C C . LYS A 1 119 ? 11.818 -2.304 6.346 1.00 87.25 119 LYS A C 1
ATOM 979 O O . LYS A 1 119 ? 11.524 -2.169 7.530 1.00 87.25 119 LYS A O 1
ATOM 984 N N . GLN A 1 120 ? 10.949 -2.777 5.452 1.00 85.31 120 GLN A N 1
ATOM 985 C CA . GLN A 1 120 ? 9.630 -3.274 5.830 1.00 85.31 120 GLN A CA 1
ATOM 986 C C . GLN A 1 120 ? 9.773 -4.676 6.440 1.00 85.31 120 GLN A C 1
ATOM 988 O O . GLN A 1 120 ? 9.837 -5.668 5.719 1.00 85.31 120 GLN A O 1
ATOM 993 N N . LYS A 1 121 ? 9.845 -4.733 7.773 1.00 81.56 121 LYS A N 1
ATOM 994 C CA . LYS A 1 121 ? 10.155 -5.954 8.538 1.00 81.56 121 LYS A CA 1
ATOM 995 C C . LYS A 1 121 ? 8.985 -6.931 8.665 1.00 81.56 121 LYS A C 1
ATOM 997 O O . LYS A 1 121 ? 9.202 -8.132 8.736 1.00 81.56 121 LYS A O 1
ATOM 1002 N N . PHE A 1 122 ? 7.751 -6.433 8.679 1.00 82.88 122 PHE A N 1
ATOM 1003 C CA . PHE A 1 122 ? 6.561 -7.263 8.846 1.00 82.88 122 PHE A CA 1
ATOM 1004 C C . PHE A 1 122 ? 5.371 -6.708 8.051 1.00 82.88 122 PHE A C 1
ATOM 1006 O O . PHE A 1 122 ? 5.340 -5.542 7.645 1.00 82.88 122 PHE A O 1
ATOM 1013 N N . THR A 1 123 ? 4.400 -7.579 7.785 1.00 86.50 123 THR A N 1
ATOM 1014 C CA . THR A 1 123 ? 3.142 -7.271 7.092 1.00 86.50 123 THR A CA 1
ATOM 1015 C C . THR A 1 123 ? 1.975 -7.812 7.904 1.00 86.50 123 THR A C 1
ATOM 1017 O O . THR A 1 123 ? 2.115 -8.851 8.546 1.00 86.50 123 THR A O 1
ATOM 1020 N N . HIS A 1 124 ? 0.815 -7.164 7.820 1.00 90.00 124 HIS A N 1
ATOM 1021 C CA . HIS A 1 124 ? -0.413 -7.713 8.390 1.00 90.00 124 HIS A CA 1
ATOM 1022 C C . HIS A 1 124 ? -0.861 -8.988 7.648 1.00 90.00 124 HIS A C 1
ATOM 1024 O O . HIS A 1 124 ? -0.538 -9.202 6.477 1.00 90.00 124 HIS A O 1
ATOM 1030 N N . THR A 1 125 ? -1.645 -9.821 8.325 1.00 90.62 125 THR A N 1
ATOM 1031 C CA . THR A 1 125 ? -2.157 -11.126 7.881 1.00 90.62 125 THR A CA 1
ATOM 1032 C C . THR A 1 125 ? -3.634 -11.092 7.475 1.00 90.62 125 THR A C 1
ATOM 1034 O O . THR A 1 125 ? -4.166 -12.097 7.007 1.00 90.62 125 THR A O 1
ATOM 1037 N N . ALA A 1 126 ? -4.292 -9.929 7.571 1.00 89.25 126 ALA A N 1
ATOM 1038 C CA . ALA A 1 126 ? -5.701 -9.734 7.203 1.00 89.25 126 ALA A CA 1
ATOM 1039 C C . ALA A 1 126 ? -6.016 -10.000 5.712 1.00 89.25 126 ALA A C 1
ATOM 1041 O O . ALA A 1 126 ? -7.179 -10.159 5.328 1.00 89.25 126 ALA A O 1
ATOM 1042 N N . GLY A 1 127 ? -4.991 -10.075 4.856 1.00 88.69 127 GLY A N 1
ATOM 1043 C CA . GLY A 1 127 ? -5.151 -10.302 3.423 1.00 88.69 127 GLY A CA 1
ATOM 1044 C C . GLY A 1 127 ? -5.922 -9.162 2.756 1.00 88.69 127 GLY A C 1
ATOM 1045 O O . GLY A 1 127 ? -5.613 -7.994 2.956 1.00 88.69 127 GLY A O 1
ATOM 1046 N N . SER A 1 128 ? -6.932 -9.495 1.950 1.00 88.38 128 SER A N 1
ATOM 1047 C CA . SER A 1 128 ? -7.789 -8.498 1.284 1.00 88.38 128 SER A CA 1
ATOM 1048 C C . SER A 1 128 ? -8.865 -7.899 2.193 1.00 88.38 128 SER A C 1
ATOM 1050 O O . SER A 1 128 ? -9.615 -7.032 1.745 1.00 88.38 128 SER A O 1
ATOM 1052 N N . ARG A 1 129 ? -8.982 -8.360 3.444 1.00 91.38 129 ARG A N 1
ATOM 1053 C CA . ARG A 1 129 ? -9.940 -7.796 4.396 1.00 91.38 129 ARG A CA 1
ATOM 1054 C C . ARG A 1 129 ? -9.390 -6.484 4.940 1.00 91.38 129 ARG A C 1
ATOM 1056 O O . ARG A 1 129 ? -8.238 -6.416 5.359 1.00 91.38 129 ARG A O 1
ATOM 1063 N N . SER A 1 130 ? -10.228 -5.452 4.959 1.00 89.94 130 SER A N 1
ATOM 1064 C CA . SER A 1 130 ? -9.895 -4.203 5.642 1.00 89.94 130 SER A CA 1
ATOM 1065 C C . SER A 1 130 ? -9.800 -4.425 7.152 1.00 89.94 130 SER A C 1
ATOM 1067 O O . SER A 1 130 ? -10.444 -5.322 7.700 1.00 89.94 130 SER A O 1
ATOM 1069 N N . PHE A 1 131 ? -9.037 -3.577 7.843 1.00 91.19 131 PHE A N 1
ATOM 1070 C CA . PHE A 1 131 ? -8.952 -3.617 9.304 1.00 91.19 131 PHE A CA 1
ATOM 1071 C C . PHE A 1 131 ? -10.314 -3.397 9.970 1.00 91.19 131 PHE A C 1
ATOM 1073 O O . PHE A 1 131 ? -10.626 -4.104 10.919 1.00 91.19 131 PHE A O 1
ATOM 1080 N N . SER A 1 132 ? -11.180 -2.548 9.408 1.00 87.00 132 SER A N 1
ATOM 1081 C CA . SER A 1 132 ? -12.563 -2.383 9.880 1.00 87.00 132 SER A CA 1
ATOM 1082 C C . SER A 1 132 ? -13.368 -3.684 9.795 1.00 87.00 132 SER A C 1
ATOM 1084 O O . SER A 1 132 ? -14.088 -4.027 10.723 1.00 87.00 132 SER A O 1
ATOM 1086 N N . CYS A 1 133 ? -13.214 -4.454 8.712 1.00 91.75 133 CYS A N 1
ATOM 1087 C CA . CYS A 1 133 ? -13.872 -5.756 8.573 1.00 91.75 133 CYS A CA 1
ATOM 1088 C C . CYS A 1 133 ? -13.315 -6.794 9.561 1.00 91.75 133 CYS A C 1
ATOM 1090 O O . CYS A 1 133 ? -14.043 -7.682 10.006 1.00 91.75 133 CYS A O 1
ATOM 1092 N N . VAL A 1 134 ? -12.020 -6.728 9.880 1.00 93.00 134 VAL A N 1
ATOM 1093 C CA . VAL A 1 134 ? -11.414 -7.594 10.901 1.00 93.00 134 VAL A CA 1
ATOM 1094 C C . VAL A 1 134 ? -11.942 -7.232 12.289 1.00 93.00 134 VAL A C 1
ATOM 1096 O O . VAL A 1 134 ? -12.375 -8.135 13.001 1.00 93.00 134 VAL A O 1
ATOM 1099 N N . ALA A 1 135 ? -11.978 -5.939 12.627 1.00 92.62 135 ALA A N 1
ATOM 1100 C CA . ALA A 1 135 ? -12.515 -5.432 13.887 1.00 92.62 135 ALA A CA 1
ATOM 1101 C C . ALA A 1 135 ? -13.976 -5.856 14.076 1.00 92.62 135 ALA A C 1
ATOM 1103 O O . ALA A 1 135 ? -14.268 -6.549 15.038 1.00 92.62 135 ALA A O 1
ATOM 1104 N N . GLN A 1 136 ? -14.854 -5.586 13.104 1.00 92.19 136 GLN A N 1
ATOM 1105 C CA . GLN A 1 136 ? -16.277 -5.953 13.183 1.00 92.19 136 GLN A CA 1
ATOM 1106 C C . GLN A 1 136 ? -16.502 -7.445 13.462 1.00 92.19 136 GLN A C 1
ATOM 1108 O O . GLN A 1 136 ? -17.355 -7.814 14.263 1.00 92.19 136 GLN A O 1
ATOM 1113 N N . VAL A 1 137 ? -15.737 -8.327 12.808 1.00 92.62 137 VAL A N 1
ATOM 1114 C CA . VAL A 1 137 ? -15.863 -9.775 13.042 1.00 92.62 137 VAL A CA 1
ATOM 1115 C C . VAL A 1 137 ? -15.352 -10.169 14.425 1.00 92.62 137 VAL A C 1
ATOM 1117 O O . VAL A 1 137 ? -15.947 -11.034 15.069 1.00 92.62 137 VAL A O 1
ATOM 1120 N N . ALA A 1 138 ? -14.271 -9.548 14.888 1.00 92.00 138 ALA A N 1
ATOM 1121 C CA . ALA A 1 138 ? -13.746 -9.792 16.222 1.00 92.00 138 ALA A CA 1
ATOM 1122 C C . ALA A 1 138 ? -14.706 -9.279 17.311 1.00 92.00 138 ALA A C 1
ATOM 1124 O O . ALA A 1 138 ? -14.996 -10.030 18.235 1.00 92.00 138 ALA A O 1
ATOM 1125 N N . GLU A 1 139 ? -15.281 -8.087 17.146 1.00 94.38 139 GLU A N 1
ATOM 1126 C CA . GLU A 1 139 ? -16.294 -7.503 18.038 1.00 94.38 139 GLU A CA 1
ATOM 1127 C C . GLU A 1 139 ? -17.562 -8.355 18.108 1.00 94.38 139 GLU A C 1
ATOM 1129 O O . GLU A 1 139 ? -18.077 -8.616 19.191 1.00 94.38 139 GLU A O 1
ATOM 1134 N N . ALA A 1 140 ? -18.042 -8.856 16.966 1.00 92.62 140 ALA A N 1
ATOM 1135 C CA . ALA A 1 140 ? -19.193 -9.758 16.928 1.00 92.62 140 ALA A CA 1
ATOM 1136 C C . ALA A 1 140 ? -18.924 -11.091 17.648 1.00 92.62 140 ALA A C 1
ATOM 1138 O O . ALA A 1 140 ? -19.852 -11.722 18.147 1.00 92.62 140 ALA A O 1
ATOM 1139 N N . THR A 1 141 ? -17.661 -11.524 17.697 1.00 92.38 141 THR A N 1
ATOM 1140 C CA . THR A 1 141 ? -17.260 -12.771 18.362 1.00 92.38 141 THR A CA 1
ATOM 1141 C C . THR A 1 141 ? -17.036 -12.569 19.863 1.00 92.38 141 THR A C 1
ATOM 1143 O O . THR A 1 141 ? -17.413 -13.431 20.652 1.00 92.38 141 THR A O 1
ATOM 1146 N N . SER A 1 142 ? -16.418 -11.455 20.268 1.00 91.06 142 SER A N 1
ATOM 1147 C CA . SER A 1 142 ? -16.103 -11.151 21.671 1.00 91.06 142 SER A CA 1
ATOM 1148 C C . SER A 1 142 ? -17.261 -10.497 22.429 1.00 91.06 142 SER A C 1
ATOM 1150 O O . SER A 1 142 ? -17.295 -10.562 23.655 1.00 91.06 142 SER A O 1
ATOM 1152 N N . GLY A 1 143 ? -18.183 -9.835 21.725 1.00 91.00 143 GLY A N 1
ATOM 1153 C CA . GLY A 1 143 ? -19.211 -8.977 22.317 1.00 91.00 143 GLY A CA 1
ATOM 1154 C C . GLY A 1 143 ? -18.677 -7.645 22.865 1.00 91.00 143 GLY A C 1
ATOM 1155 O O . GLY A 1 143 ? -19.434 -6.899 23.481 1.00 91.00 143 GLY A O 1
ATOM 1156 N N . GLN A 1 144 ? -17.395 -7.332 22.651 1.00 88.56 144 GLN A N 1
ATOM 1157 C CA . GLN A 1 144 ? -16.732 -6.122 23.141 1.00 88.56 144 GLN A CA 1
ATOM 1158 C C . GLN A 1 144 ? -16.066 -5.378 21.982 1.00 88.56 144 GLN A C 1
ATOM 1160 O O . GLN A 1 144 ? -15.540 -6.009 21.066 1.00 88.56 144 GLN A O 1
ATOM 1165 N N . LYS A 1 145 ? -16.041 -4.039 22.055 1.00 86.81 145 LYS A N 1
ATOM 1166 C CA . LYS A 1 145 ? -15.270 -3.204 21.126 1.00 86.81 145 LYS A CA 1
ATOM 1167 C C . LYS A 1 145 ? -13.803 -3.626 21.086 1.00 86.81 145 LYS A C 1
ATOM 1169 O O . LYS A 1 145 ? -13.193 -3.865 22.130 1.00 86.81 145 LYS A O 1
ATOM 1174 N N . VAL A 1 146 ? -13.250 -3.694 19.881 1.00 88.38 146 VAL A N 1
ATOM 1175 C CA . VAL A 1 146 ? -11.866 -4.115 19.662 1.00 88.38 146 VAL A CA 1
ATOM 1176 C C . VAL A 1 146 ? -10.987 -2.877 19.603 1.00 88.38 146 VAL A C 1
ATOM 1178 O O . VAL A 1 146 ? -10.996 -2.146 18.615 1.00 88.38 146 VAL A O 1
ATOM 1181 N N . GLY A 1 147 ? -10.208 -2.677 20.666 1.00 88.38 147 GLY A N 1
ATOM 1182 C CA . GLY A 1 147 ? -9.222 -1.603 20.742 1.00 88.38 147 GLY A CA 1
ATOM 1183 C C . GLY A 1 147 ? -8.091 -1.784 19.731 1.00 88.38 147 GLY A C 1
ATOM 1184 O O . GLY A 1 147 ? -7.856 -2.872 19.185 1.00 88.38 147 GLY A O 1
ATOM 1185 N N . ARG A 1 148 ? -7.344 -0.712 19.482 1.00 88.62 148 ARG A N 1
ATOM 1186 C CA . ARG A 1 148 ? -6.283 -0.685 18.469 1.00 88.62 148 ARG A CA 1
ATOM 1187 C C . ARG A 1 148 ? -5.148 -1.672 18.756 1.00 88.62 148 ARG A C 1
ATOM 1189 O O . ARG A 1 148 ? -4.633 -2.276 17.811 1.00 88.62 148 ARG A O 1
ATOM 1196 N N . LEU A 1 149 ? -4.781 -1.874 20.025 1.00 91.25 149 LEU A N 1
ATOM 1197 C CA . LEU A 1 149 ? -3.772 -2.872 20.407 1.00 91.25 149 LEU A CA 1
ATOM 1198 C C . LEU A 1 149 ? -4.244 -4.293 20.086 1.00 91.25 149 LEU A C 1
ATOM 1200 O O . LEU A 1 149 ? -3.499 -5.089 19.512 1.00 91.25 149 LEU A O 1
ATOM 1204 N N . GLN A 1 150 ? -5.506 -4.595 20.391 1.00 91.56 150 GLN A N 1
ATOM 1205 C CA . GLN A 1 150 ? -6.105 -5.894 20.090 1.00 91.56 150 GLN A CA 1
ATOM 1206 C C . GLN A 1 150 ? -6.243 -6.107 18.577 1.00 91.56 150 GLN A C 1
ATOM 1208 O O . GLN A 1 150 ? -5.955 -7.192 18.070 1.00 91.56 150 GLN A O 1
ATOM 1213 N N . LEU A 1 151 ? -6.622 -5.067 17.831 1.00 93.12 151 LEU A N 1
ATOM 1214 C CA . LEU A 1 151 ? -6.680 -5.119 16.374 1.00 93.12 151 LEU A CA 1
ATOM 1215 C C . LEU A 1 151 ? -5.297 -5.376 15.765 1.00 93.12 151 LEU A C 1
ATOM 1217 O O . LEU A 1 151 ? -5.179 -6.160 14.819 1.00 93.12 151 LEU A O 1
ATOM 1221 N N . PHE A 1 152 ? -4.245 -4.754 16.306 1.00 92.12 152 PHE A N 1
ATOM 1222 C CA . PHE A 1 152 ? -2.869 -5.021 15.892 1.00 92.12 152 PHE A CA 1
ATOM 1223 C C . PHE A 1 152 ? -2.501 -6.491 16.123 1.00 92.12 152 PHE A C 1
ATOM 1225 O 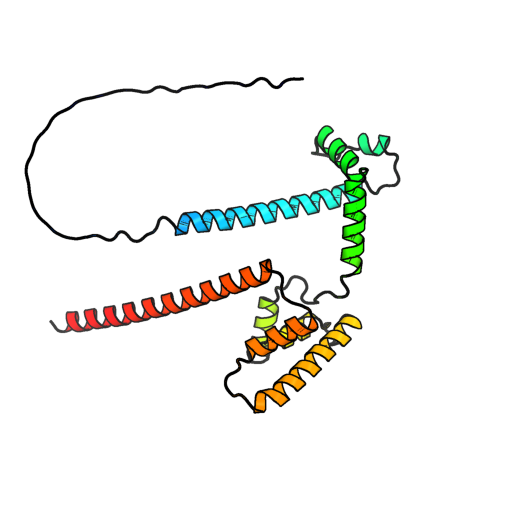O . PHE A 1 152 ? -2.001 -7.136 15.203 1.00 92.12 152 PHE A O 1
ATOM 1232 N N . ASP A 1 153 ? -2.818 -7.036 17.297 1.00 92.44 153 ASP A N 1
ATOM 1233 C CA . ASP A 1 153 ? -2.564 -8.436 17.639 1.00 92.44 153 ASP A CA 1
ATOM 1234 C C . ASP A 1 153 ? -3.244 -9.406 16.653 1.00 92.44 153 ASP A C 1
ATOM 1236 O O . ASP A 1 153 ? -2.578 -10.226 16.014 1.00 92.44 153 ASP A O 1
ATOM 1240 N N . ILE A 1 154 ? -4.549 -9.229 16.417 1.00 92.44 154 ILE A N 1
ATOM 1241 C CA . ILE A 1 154 ? -5.332 -10.053 15.479 1.00 92.44 154 ILE A CA 1
ATOM 1242 C C . ILE A 1 154 ? -4.759 -9.971 14.059 1.00 92.44 154 ILE A C 1
ATOM 1244 O O . ILE A 1 154 ? -4.646 -10.979 13.360 1.00 92.44 154 ILE A O 1
ATOM 1248 N N . THR A 1 155 ? -4.401 -8.766 13.613 1.00 92.75 155 THR A N 1
ATOM 1249 C CA . THR A 1 155 ? -3.952 -8.523 12.235 1.00 92.75 155 THR A CA 1
ATOM 1250 C C . THR A 1 155 ? -2.496 -8.889 11.983 1.00 92.75 155 THR A C 1
ATOM 1252 O O . THR A 1 155 ? -2.078 -8.844 10.830 1.00 92.75 155 THR A O 1
ATOM 1255 N N . HIS A 1 156 ? -1.718 -9.259 13.000 1.00 91.88 156 HIS A N 1
ATOM 1256 C CA . HIS A 1 156 ? -0.306 -9.631 12.848 1.00 91.88 156 HIS A CA 1
ATOM 1257 C C . HIS A 1 156 ? 0.002 -11.058 13.327 1.00 91.88 156 HIS A C 1
ATOM 1259 O O . HIS A 1 156 ? 1.156 -11.500 13.273 1.00 91.88 156 HIS A O 1
ATOM 1265 N N . ARG A 1 157 ? -1.031 -11.809 13.723 1.00 91.88 157 ARG A N 1
ATOM 1266 C CA . ARG A 1 157 ? -0.966 -13.252 13.970 1.00 91.88 157 ARG A CA 1
ATOM 1267 C C . ARG A 1 157 ? -1.382 -14.051 12.742 1.00 91.88 157 ARG A C 1
ATOM 1269 O O . ARG A 1 157 ? -2.225 -13.643 11.940 1.00 91.88 157 ARG A O 1
ATOM 1276 N N . LYS A 1 158 ? -0.778 -15.222 12.583 1.00 90.88 158 LYS A N 1
ATOM 1277 C CA . LYS A 1 158 ? -1.216 -16.240 11.627 1.00 90.88 158 LYS A CA 1
ATOM 1278 C C . LYS A 1 158 ? -2.494 -16.912 12.137 1.00 90.88 158 LYS A C 1
ATOM 1280 O O . LYS A 1 158 ? -2.906 -16.735 13.279 1.00 90.88 158 LYS A O 1
ATOM 1285 N N . LYS A 1 159 ? -3.102 -17.747 11.292 1.00 86.81 159 LYS A N 1
ATOM 1286 C CA . LYS A 1 159 ? -4.304 -18.521 11.652 1.00 86.81 159 LYS A CA 1
ATOM 1287 C C . LYS A 1 159 ? -4.083 -19.503 12.811 1.00 86.81 159 LYS A C 1
ATOM 1289 O O . LYS A 1 159 ? -5.047 -19.875 13.460 1.00 86.81 159 LYS A O 1
ATOM 1294 N N . ASP A 1 160 ? -2.840 -19.916 13.049 1.00 89.19 160 ASP A N 1
ATOM 1295 C CA . ASP A 1 160 ? -2.439 -20.779 14.169 1.00 89.19 160 ASP A CA 1
ATOM 1296 C C . ASP A 1 160 ? -2.190 -20.000 15.480 1.00 89.19 160 ASP A C 1
ATOM 1298 O O . ASP A 1 160 ? -1.836 -20.600 16.490 1.00 89.19 160 ASP A O 1
ATOM 1302 N N . GLY A 1 161 ? -2.359 -18.671 15.476 1.00 87.12 161 GLY A N 1
ATOM 1303 C CA . GLY A 1 161 ? -2.127 -17.794 16.627 1.00 87.12 161 GLY A CA 1
ATOM 1304 C C . GLY A 1 161 ? -0.671 -17.353 16.816 1.00 87.12 161 GLY A C 1
ATOM 1305 O O . GLY A 1 161 ? -0.401 -16.487 17.653 1.00 87.12 161 GLY A O 1
ATOM 1306 N N . THR A 1 162 ? 0.273 -17.881 16.032 1.00 90.62 162 THR A N 1
ATOM 1307 C CA . THR A 1 162 ? 1.687 -17.490 16.121 1.00 90.62 162 THR A CA 1
ATOM 1308 C C . THR A 1 162 ? 1.945 -16.142 15.437 1.00 90.62 162 THR A C 1
ATOM 1310 O O . THR A 1 162 ? 1.263 -15.797 14.463 1.00 90.62 162 THR A O 1
ATOM 1313 N N . PRO A 1 163 ? 2.923 -15.350 15.914 1.00 89.00 163 PRO A N 1
ATOM 1314 C CA . PRO A 1 163 ? 3.312 -14.113 15.247 1.00 89.00 163 PRO A CA 1
ATOM 1315 C C . PRO A 1 163 ? 3.878 -14.394 13.847 1.00 89.00 163 PRO A C 1
ATOM 1317 O O . PRO A 1 163 ? 4.473 -15.444 13.580 1.00 89.00 163 PRO A O 1
ATOM 1320 N N . MET A 1 164 ? 3.687 -13.446 12.925 1.00 87.19 164 MET A N 1
ATOM 1321 C CA . MET A 1 164 ? 4.122 -13.623 11.536 1.00 87.19 164 MET A CA 1
ATOM 1322 C C . MET A 1 164 ? 5.651 -13.722 11.395 1.00 87.19 164 MET A C 1
ATOM 1324 O O . MET A 1 164 ? 6.137 -14.534 10.606 1.00 87.19 164 MET A O 1
ATOM 1328 N N . THR A 1 165 ? 6.393 -12.925 12.170 1.00 90.12 165 THR A N 1
ATOM 1329 C CA . THR A 1 165 ? 7.865 -12.890 12.221 1.00 90.12 165 THR A CA 1
ATOM 1330 C C . THR A 1 165 ? 8.345 -12.682 13.661 1.00 90.12 165 THR A C 1
ATOM 1332 O O . THR A 1 165 ? 7.549 -12.314 14.528 1.00 90.12 165 THR A O 1
ATOM 1335 N N . SER A 1 166 ? 9.638 -12.895 13.928 1.00 90.25 166 SER A N 1
ATOM 1336 C CA . SER A 1 166 ? 10.238 -12.608 15.239 1.00 90.25 166 SER A CA 1
ATOM 1337 C C . SER A 1 166 ? 10.148 -11.125 15.595 1.00 90.25 166 SER A C 1
ATOM 1339 O O . SER A 1 166 ? 9.809 -10.794 16.723 1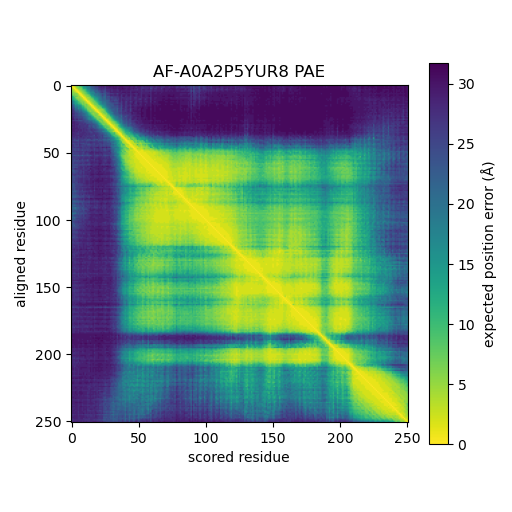.00 90.25 166 SER A O 1
ATOM 1341 N N . GLU A 1 167 ? 10.337 -10.222 14.631 1.00 90.25 167 GLU A N 1
ATOM 1342 C CA . GLU A 1 167 ? 10.216 -8.781 14.878 1.00 90.25 167 GLU A CA 1
ATOM 1343 C C . GLU A 1 167 ? 8.779 -8.373 15.212 1.00 90.25 167 GLU A C 1
ATOM 1345 O O . GLU A 1 167 ? 8.568 -7.483 16.031 1.00 90.25 167 GLU A O 1
ATOM 1350 N N . ALA A 1 168 ? 7.780 -9.021 14.601 1.00 89.25 168 ALA A N 1
ATOM 1351 C CA . ALA A 1 168 ? 6.386 -8.806 14.978 1.00 89.25 168 ALA A CA 1
ATOM 1352 C C . ALA A 1 168 ? 6.122 -9.286 16.414 1.00 89.25 168 ALA A C 1
ATOM 1354 O O . ALA A 1 168 ? 5.404 -8.612 17.146 1.00 89.25 168 ALA A O 1
ATOM 1355 N N . ALA A 1 169 ? 6.732 -10.404 16.825 1.00 92.62 169 ALA A N 1
ATOM 1356 C CA . ALA A 1 169 ? 6.641 -10.908 18.193 1.00 92.62 169 ALA A CA 1
ATOM 1357 C C . ALA A 1 169 ? 7.247 -9.922 19.207 1.00 92.62 169 ALA A C 1
ATOM 1359 O O . ALA A 1 169 ? 6.577 -9.567 20.171 1.00 92.62 169 ALA A O 1
ATOM 1360 N N . GLU A 1 170 ? 8.454 -9.409 18.939 1.00 94.12 170 GLU A N 1
ATOM 1361 C CA . GLU A 1 170 ? 9.116 -8.399 19.783 1.00 94.12 170 GLU A CA 1
ATOM 1362 C C . GLU A 1 170 ? 8.275 -7.123 19.928 1.00 94.12 170 GLU A C 1
ATOM 1364 O O . GLU A 1 170 ? 8.230 -6.502 20.988 1.00 94.12 170 GLU A O 1
ATOM 1369 N N . ILE A 1 171 ? 7.611 -6.698 18.850 1.00 92.62 171 ILE A N 1
ATOM 1370 C CA . ILE A 1 171 ? 6.730 -5.527 18.875 1.00 92.62 171 ILE A CA 1
ATOM 1371 C C . ILE A 1 171 ? 5.473 -5.809 19.698 1.00 92.62 171 ILE A C 1
ATOM 1373 O O . ILE A 1 171 ? 5.088 -4.967 20.503 1.00 92.62 171 ILE A O 1
ATOM 1377 N N . MET A 1 172 ? 4.839 -6.970 19.514 1.00 93.31 172 MET A N 1
ATOM 1378 C CA . MET A 1 172 ? 3.668 -7.369 20.304 1.00 93.31 172 MET A CA 1
ATOM 1379 C C . MET A 1 172 ? 3.989 -7.424 21.801 1.00 93.31 172 MET A C 1
ATOM 1381 O O . MET A 1 172 ? 3.181 -6.970 22.606 1.00 93.31 172 MET A O 1
ATOM 1385 N N . GLU A 1 173 ? 5.166 -7.937 22.163 1.00 94.75 173 GLU A N 1
ATOM 1386 C CA . GLU A 1 173 ? 5.651 -7.974 23.546 1.00 94.75 173 GLU A CA 1
ATOM 1387 C C . GLU A 1 173 ? 5.817 -6.558 24.110 1.00 94.75 173 GLU A C 1
ATOM 1389 O O . GLU A 1 173 ? 5.191 -6.227 25.111 1.00 94.75 173 GLU A O 1
ATOM 1394 N N . LYS A 1 174 ? 6.506 -5.661 23.390 1.00 94.94 174 LYS A N 1
ATOM 1395 C CA . LYS A 1 174 ? 6.647 -4.249 23.798 1.00 94.94 174 LYS A CA 1
ATOM 1396 C C . LYS A 1 174 ? 5.312 -3.529 23.971 1.00 94.94 174 LYS A C 1
ATOM 1398 O O . LYS A 1 174 ? 5.166 -2.716 24.880 1.00 94.94 174 LYS A O 1
ATOM 1403 N N . LEU A 1 175 ? 4.352 -3.789 23.083 1.00 94.31 17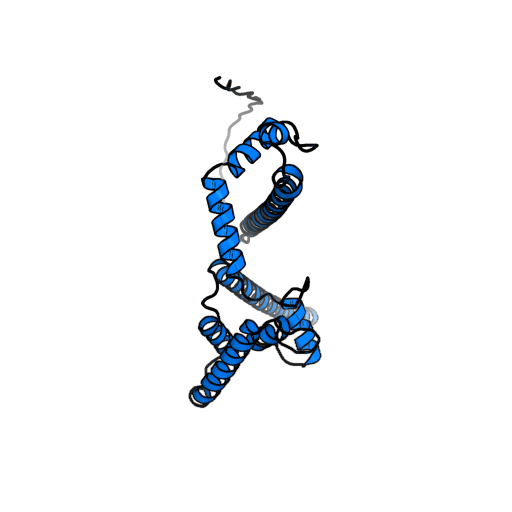5 LEU A N 1
ATOM 1404 C CA . LEU A 1 175 ? 3.005 -3.228 23.185 1.00 94.31 175 LEU A CA 1
ATOM 1405 C C . LEU A 1 175 ? 2.286 -3.735 24.442 1.00 94.31 175 LEU A C 1
ATOM 1407 O O . LEU A 1 175 ? 1.605 -2.955 25.105 1.00 94.31 175 LEU A O 1
ATOM 1411 N N . LYS A 1 176 ? 2.454 -5.019 24.779 1.00 92.69 176 LYS A N 1
ATOM 1412 C CA . LYS A 1 176 ? 1.880 -5.625 25.984 1.00 92.69 176 LYS A CA 1
ATOM 1413 C C . LYS A 1 176 ? 2.510 -5.052 27.254 1.00 92.69 176 LYS A C 1
ATOM 1415 O O . LYS A 1 176 ? 1.771 -4.609 28.126 1.00 92.69 176 LYS A O 1
ATOM 1420 N N . ASP A 1 177 ? 3.838 -4.977 27.315 1.00 94.31 177 ASP A N 1
ATOM 1421 C CA . ASP A 1 177 ? 4.567 -4.421 28.462 1.00 94.31 177 ASP A CA 1
ATOM 1422 C C . ASP A 1 177 ? 4.162 -2.966 28.726 1.00 94.31 177 ASP A C 1
ATOM 1424 O O . ASP A 1 177 ? 3.889 -2.574 29.860 1.00 94.31 177 ASP A O 1
ATOM 1428 N N . LYS A 1 178 ? 4.051 -2.162 27.659 1.00 93.00 178 LYS A N 1
ATOM 1429 C CA . LYS A 1 178 ? 3.594 -0.771 27.753 1.00 93.00 178 LYS A CA 1
ATOM 1430 C C . LYS A 1 178 ? 2.157 -0.668 28.239 1.00 93.00 178 LYS A C 1
ATOM 1432 O O . LYS A 1 178 ? 1.855 0.199 29.053 1.00 93.00 178 LYS A O 1
ATOM 1437 N N . LYS A 1 179 ? 1.270 -1.539 27.762 1.00 91.25 179 LYS A N 1
ATOM 1438 C CA . LYS A 1 179 ? -0.112 -1.579 28.239 1.00 91.25 179 LYS A CA 1
ATOM 1439 C C . LYS A 1 179 ? -0.174 -1.856 29.742 1.00 91.25 179 LYS A C 1
ATOM 1441 O O . LYS A 1 179 ? -0.864 -1.129 30.447 1.00 91.25 179 LYS A O 1
ATOM 1446 N N . GLU A 1 180 ? 0.586 -2.832 30.229 1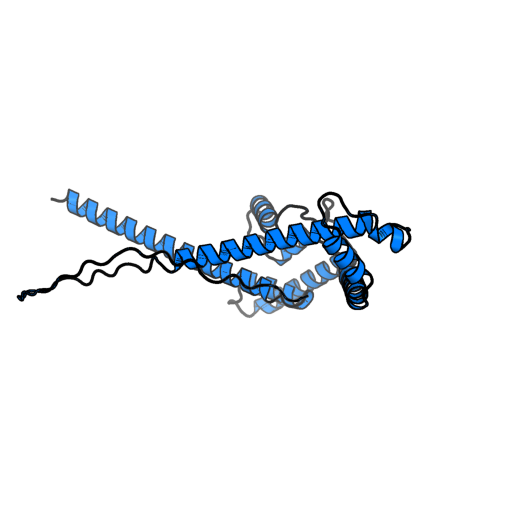.00 91.00 180 GLU A N 1
ATOM 1447 C CA . GLU A 1 180 ? 0.658 -3.156 31.660 1.00 91.00 180 GLU A CA 1
ATOM 1448 C C . GLU A 1 180 ? 1.241 -1.991 32.489 1.00 91.00 180 GLU A C 1
ATOM 1450 O O . GLU A 1 180 ? 0.720 -1.671 33.557 1.00 91.00 180 GLU A O 1
ATOM 1455 N N . GLU A 1 181 ? 2.264 -1.295 31.977 1.00 89.81 181 GLU A N 1
ATOM 1456 C CA . GLU A 1 181 ? 2.832 -0.079 32.590 1.00 89.81 181 GLU A CA 1
ATOM 1457 C C . GLU A 1 181 ? 1.781 1.044 32.724 1.00 89.81 181 GLU A C 1
ATOM 1459 O O . GLU A 1 181 ? 1.643 1.668 33.785 1.00 89.81 181 GLU A O 1
ATOM 1464 N N . TYR A 1 182 ? 1.007 1.294 31.664 1.00 86.38 182 TYR A N 1
ATOM 1465 C CA . TYR A 1 182 ? -0.056 2.300 31.681 1.00 86.38 182 TYR A CA 1
ATOM 1466 C C . TYR A 1 182 ? -1.229 1.895 32.576 1.00 86.38 182 TYR A C 1
ATOM 1468 O O . TYR A 1 182 ? -1.743 2.740 33.299 1.00 86.38 182 TYR A O 1
ATOM 1476 N N . GLU A 1 183 ? -1.633 0.625 32.599 1.00 84.38 183 GLU A N 1
ATOM 1477 C CA . GLU A 1 183 ? -2.692 0.144 33.498 1.00 84.38 183 GLU A CA 1
ATOM 1478 C C . GLU A 1 183 ? -2.283 0.263 34.977 1.00 84.38 183 GLU A C 1
ATOM 1480 O O . GLU A 1 183 ? -3.091 0.681 35.810 1.00 84.38 183 GLU A O 1
ATOM 1485 N N . ALA A 1 184 ? -1.014 -0.006 35.305 1.00 83.81 184 ALA A N 1
ATOM 1486 C CA . ALA A 1 184 ? -0.486 0.167 36.659 1.00 83.81 184 ALA A CA 1
ATOM 1487 C C . ALA A 1 184 ? -0.482 1.639 37.115 1.00 83.81 184 ALA A C 1
ATOM 1489 O O . ALA A 1 184 ? -0.713 1.928 38.290 1.00 83.81 184 ALA A O 1
ATOM 1490 N N . THR A 1 185 ? -0.239 2.580 36.197 1.00 76.50 185 THR A N 1
ATOM 1491 C CA . THR A 1 185 ? -0.182 4.023 36.499 1.00 76.50 185 THR A CA 1
ATOM 1492 C C . THR A 1 185 ? -1.557 4.700 36.446 1.00 76.50 185 THR A C 1
ATOM 1494 O O . THR A 1 185 ? -1.845 5.567 37.277 1.00 76.50 185 THR A O 1
ATOM 1497 N N . ALA A 1 186 ? -2.442 4.257 35.547 1.00 64.19 186 ALA A N 1
ATOM 1498 C CA . ALA A 1 186 ? -3.816 4.744 35.392 1.00 64.19 186 ALA A CA 1
ATOM 1499 C C . ALA A 1 186 ? -4.711 4.452 36.608 1.00 64.19 186 ALA A C 1
ATOM 1501 O O . ALA A 1 186 ? -5.741 5.101 36.775 1.00 64.19 186 ALA A O 1
ATOM 1502 N N . SER A 1 187 ? -4.282 3.579 37.528 1.00 59.41 187 SER A N 1
ATOM 1503 C CA . SER A 1 187 ? -4.911 3.416 38.848 1.00 59.41 187 SER A CA 1
ATOM 1504 C C . SER A 1 187 ? -4.939 4.711 39.695 1.00 59.41 187 SER A C 1
ATOM 1506 O O . SER A 1 187 ? -5.519 4.698 40.781 1.00 59.41 187 SER A O 1
ATOM 1508 N N . THR A 1 188 ? -4.335 5.815 39.227 1.00 57.38 188 THR A N 1
ATOM 1509 C CA . THR A 1 188 ? -4.231 7.100 39.945 1.00 57.38 188 THR A CA 1
ATOM 1510 C C . THR A 1 188 ? -5.077 8.237 39.343 1.00 57.38 188 THR A C 1
ATOM 1512 O O . THR A 1 188 ? -5.360 9.193 40.059 1.00 57.38 188 THR A O 1
ATOM 1515 N N . ASP A 1 189 ? -5.519 8.164 38.079 1.00 51.31 189 ASP A N 1
ATOM 1516 C CA . ASP A 1 189 ? -6.173 9.301 37.399 1.00 51.31 189 ASP A CA 1
ATOM 1517 C C . ASP A 1 189 ? -7.383 8.836 36.564 1.00 51.31 189 ASP A C 1
ATOM 1519 O O . ASP A 1 189 ? -7.250 8.233 35.500 1.00 51.31 189 ASP A O 1
ATOM 1523 N N . SER A 1 190 ? -8.596 9.058 37.075 1.00 56.69 190 SER A N 1
ATOM 1524 C CA . SER A 1 190 ? -9.836 8.410 36.611 1.00 56.69 190 SER A CA 1
ATOM 1525 C C . SER A 1 190 ? -10.459 9.001 35.336 1.00 56.69 190 SER A C 1
ATOM 1527 O O . SER A 1 190 ? -11.611 8.698 35.022 1.00 56.69 190 SER A O 1
ATOM 1529 N N . SER A 1 191 ? -9.733 9.846 34.596 1.00 56.41 191 SER A N 1
ATOM 1530 C CA . SER A 1 191 ? -10.273 10.609 33.457 1.00 56.41 191 SER A CA 1
ATOM 1531 C C . SER A 1 191 ? -9.741 10.200 32.077 1.00 56.41 191 SER A C 1
ATOM 1533 O O . SER A 1 191 ? -10.168 10.762 31.069 1.00 56.41 191 SER A O 1
ATOM 1535 N N . VAL A 1 192 ? -8.829 9.227 31.997 1.00 55.19 192 VAL A N 1
ATOM 1536 C CA . VAL A 1 192 ? -8.150 8.889 30.737 1.00 55.19 192 VAL A CA 1
ATOM 1537 C C . VAL A 1 192 ? -8.961 7.861 29.933 1.00 55.19 192 VAL A C 1
ATOM 1539 O O . VAL A 1 192 ? -9.252 6.769 30.416 1.00 55.19 192 VAL A O 1
ATOM 1542 N N . ASN A 1 193 ? -9.335 8.200 28.697 1.00 70.69 193 ASN A N 1
ATOM 1543 C CA . ASN A 1 193 ? -10.054 7.310 27.779 1.00 70.69 193 ASN A CA 1
ATOM 1544 C C . ASN A 1 193 ? -9.137 6.167 27.293 1.00 70.69 193 ASN A C 1
ATOM 1546 O O . ASN A 1 193 ? -8.029 6.413 26.819 1.00 70.69 193 ASN A O 1
ATOM 1550 N N . PHE A 1 194 ? -9.607 4.917 27.370 1.00 61.12 194 PHE A N 1
ATOM 1551 C CA . PHE A 1 194 ? -8.859 3.726 26.942 1.00 61.12 194 PHE A CA 1
ATOM 1552 C C . PHE A 1 194 ? -8.386 3.791 25.481 1.00 61.12 194 PHE A C 1
ATOM 1554 O O . PHE A 1 194 ? -7.269 3.371 25.183 1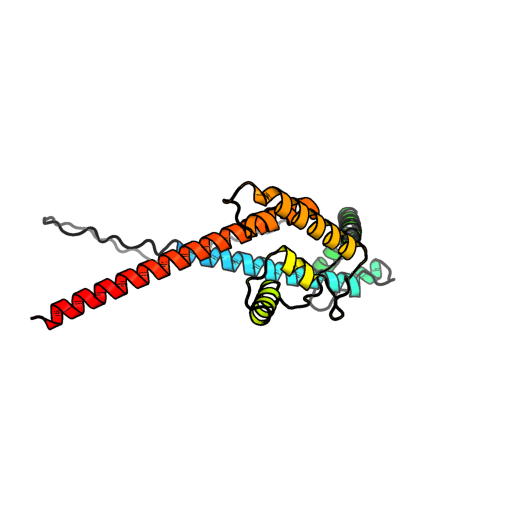.00 61.12 194 PHE A O 1
ATOM 1561 N N . GLU A 1 195 ? -9.191 4.357 24.577 1.00 68.94 195 GLU A N 1
ATOM 1562 C CA . GLU A 1 195 ? -8.817 4.509 23.163 1.00 68.94 195 GLU A CA 1
ATOM 1563 C C . GLU A 1 195 ? -7.615 5.460 22.991 1.00 68.94 195 GLU A C 1
ATOM 1565 O O . GLU A 1 195 ? -6.757 5.256 22.127 1.00 68.94 195 GLU A O 1
ATOM 1570 N N . ASP A 1 196 ? -7.509 6.475 23.853 1.00 77.06 196 ASP A N 1
ATOM 1571 C CA . ASP A 1 196 ? -6.407 7.439 23.842 1.00 77.06 196 ASP A CA 1
ATOM 1572 C C . ASP A 1 196 ? -5.111 6.807 24.369 1.00 77.06 196 ASP A C 1
ATOM 1574 O O . ASP A 1 196 ? -4.022 7.099 23.861 1.00 77.06 196 ASP A O 1
ATOM 1578 N N . ILE A 1 197 ? -5.223 5.884 25.331 1.00 82.94 197 ILE A N 1
ATOM 1579 C CA . ILE A 1 197 ? -4.092 5.112 25.863 1.00 82.94 197 ILE A CA 1
ATOM 1580 C C . ILE A 1 197 ? -3.547 4.159 24.791 1.00 82.94 197 ILE A C 1
ATOM 1582 O O . ILE A 1 197 ? -2.345 4.175 24.515 1.00 82.94 197 ILE A O 1
ATOM 1586 N N . ASP A 1 198 ? -4.413 3.390 24.127 1.00 87.06 198 ASP A N 1
ATOM 1587 C CA . ASP A 1 198 ? -4.027 2.467 23.050 1.00 87.06 198 ASP A CA 1
ATOM 1588 C C . ASP A 1 198 ? -3.313 3.201 21.898 1.00 87.06 198 ASP A C 1
ATOM 1590 O O . ASP A 1 198 ? -2.261 2.763 21.417 1.00 87.06 198 ASP A O 1
ATOM 1594 N N . ASN A 1 199 ? -3.854 4.348 21.469 1.00 84.31 199 ASN A N 1
ATOM 1595 C CA . ASN A 1 199 ? -3.246 5.181 20.429 1.00 84.31 199 ASN A CA 1
ATOM 1596 C C . ASN A 1 199 ? -1.878 5.729 20.855 1.00 84.31 199 ASN A C 1
ATOM 1598 O O . ASN A 1 199 ? -0.933 5.724 20.058 1.00 84.31 199 ASN A O 1
ATOM 1602 N N . ARG A 1 200 ? -1.749 6.171 22.111 1.00 86.94 200 ARG A N 1
ATOM 1603 C CA . ARG A 1 200 ? -0.478 6.647 22.662 1.00 86.94 200 ARG A CA 1
ATOM 1604 C C . ARG A 1 200 ? 0.572 5.538 22.693 1.00 86.94 200 ARG A C 1
ATOM 1606 O O . ARG A 1 200 ? 1.678 5.757 22.202 1.00 86.94 200 ARG A O 1
ATOM 1613 N N . ILE A 1 201 ? 0.219 4.349 23.182 1.00 91.50 201 ILE A N 1
ATOM 1614 C CA . ILE A 1 201 ? 1.123 3.190 23.234 1.00 91.50 201 ILE A CA 1
ATOM 1615 C C . ILE A 1 201 ? 1.598 2.811 21.829 1.00 91.50 201 ILE A C 1
ATOM 1617 O O . ILE A 1 201 ? 2.796 2.623 21.605 1.00 91.50 201 ILE A O 1
ATOM 1621 N N . ILE A 1 202 ? 0.680 2.740 20.860 1.00 89.88 202 ILE A N 1
ATOM 1622 C CA . ILE A 1 202 ? 1.035 2.449 19.467 1.00 89.88 202 ILE A CA 1
ATOM 1623 C C . ILE A 1 202 ? 2.027 3.482 18.927 1.00 89.88 202 ILE A C 1
ATOM 1625 O O . ILE A 1 202 ? 3.020 3.092 18.316 1.00 89.88 202 ILE A O 1
ATOM 1629 N N . ASN A 1 203 ? 1.797 4.773 19.169 1.00 89.38 203 ASN A N 1
ATOM 1630 C CA . ASN A 1 203 ? 2.693 5.826 18.694 1.00 89.38 203 ASN A CA 1
ATOM 1631 C C . ASN A 1 203 ? 4.075 5.773 19.367 1.00 89.38 203 ASN A C 1
ATOM 1633 O O . ASN A 1 203 ? 5.080 6.048 18.712 1.00 89.38 203 ASN A O 1
ATOM 1637 N N . GLU A 1 204 ? 4.152 5.392 20.644 1.00 90.44 204 GLU A N 1
ATOM 1638 C CA . GLU A 1 204 ? 5.426 5.214 21.356 1.00 90.44 204 GLU A CA 1
ATOM 1639 C C . GLU A 1 204 ? 6.233 4.021 20.816 1.00 90.44 204 GLU A C 1
ATOM 1641 O O . GLU A 1 204 ? 7.456 4.113 20.694 1.00 90.44 204 GLU A O 1
ATOM 1646 N N . VAL A 1 205 ? 5.571 2.914 20.457 1.00 91.31 205 VAL A N 1
ATOM 1647 C CA . VAL A 1 205 ? 6.249 1.685 20.002 1.00 91.31 205 VAL A CA 1
ATOM 1648 C C . VAL A 1 205 ? 6.521 1.675 18.495 1.00 91.31 205 VAL A C 1
ATOM 1650 O O . VAL A 1 205 ? 7.599 1.257 18.065 1.00 91.31 205 VAL A O 1
ATOM 1653 N N . LEU A 1 206 ? 5.559 2.107 17.677 1.00 88.25 206 LEU A N 1
ATOM 1654 C CA . LEU A 1 206 ? 5.626 2.056 16.209 1.00 88.25 206 LEU A CA 1
ATOM 1655 C C . LEU A 1 206 ? 6.008 3.394 15.567 1.00 88.25 206 LEU A C 1
ATOM 1657 O O . LEU A 1 206 ? 6.331 3.428 14.376 1.00 88.25 206 LEU A O 1
ATOM 1661 N N . GLY A 1 207 ? 6.015 4.472 16.349 1.00 86.44 207 GLY A N 1
ATOM 1662 C CA . GLY A 1 207 ? 6.191 5.834 15.869 1.00 86.44 207 GLY A CA 1
ATOM 1663 C C . GLY A 1 207 ? 4.859 6.514 15.536 1.00 86.44 207 GLY A C 1
ATOM 1664 O O . GLY A 1 207 ? 3.829 5.849 15.400 1.00 86.44 207 GLY A O 1
ATOM 1665 N N . PRO A 1 208 ? 4.874 7.849 15.397 1.00 82.50 208 PRO A N 1
ATOM 1666 C CA . PRO A 1 208 ? 3.673 8.618 15.118 1.00 82.50 208 PRO A CA 1
ATOM 1667 C C . PRO A 1 208 ? 3.089 8.256 13.752 1.00 82.50 208 PRO A C 1
ATOM 1669 O O . PRO A 1 208 ? 3.813 8.006 12.782 1.00 82.50 208 PRO A O 1
ATOM 1672 N N . GLU A 1 209 ? 1.763 8.279 13.668 1.00 75.31 209 GLU A N 1
ATOM 1673 C CA . GLU A 1 209 ? 1.071 8.161 12.392 1.00 75.31 209 GLU A CA 1
ATOM 1674 C C . GLU A 1 209 ? 1.485 9.261 11.409 1.00 75.31 209 GLU A C 1
ATOM 1676 O O . GLU A 1 209 ? 1.791 10.395 11.780 1.00 75.31 209 GLU A O 1
ATOM 1681 N N . SER A 1 210 ? 1.460 8.931 10.116 1.00 75.12 210 SER A N 1
ATOM 1682 C CA . SER A 1 210 ? 1.688 9.932 9.072 1.00 75.12 210 SER A CA 1
ATOM 1683 C C . SER A 1 210 ? 0.587 10.997 9.073 1.00 75.12 210 SER A C 1
ATOM 1685 O O . SER A 1 210 ? -0.572 10.686 9.347 1.00 75.12 210 SER A O 1
ATOM 1687 N N . GLU A 1 211 ? 0.917 12.218 8.646 1.00 66.69 211 GLU A N 1
ATOM 1688 C CA . GLU A 1 211 ? -0.047 13.322 8.499 1.00 66.69 211 GLU A CA 1
ATOM 1689 C C . GLU A 1 211 ? -1.291 12.911 7.699 1.00 66.69 211 GLU A C 1
ATOM 1691 O O . GLU A 1 211 ? -2.412 13.215 8.089 1.00 66.69 211 GLU A O 1
ATOM 1696 N N . SER A 1 212 ? -1.105 12.127 6.632 1.00 63.31 212 SER A N 1
ATOM 1697 C CA . SER A 1 212 ? -2.213 11.635 5.806 1.00 63.31 212 SER A CA 1
ATOM 1698 C C . SER A 1 212 ? -3.174 10.696 6.540 1.00 63.31 212 SER A C 1
ATOM 1700 O O . SER A 1 212 ? -4.345 10.614 6.188 1.00 63.31 212 SER A O 1
ATOM 1702 N N . GLN A 1 213 ? -2.688 9.968 7.542 1.00 63.47 213 GLN A N 1
ATOM 1703 C CA . GLN A 1 213 ? -3.500 9.055 8.342 1.00 63.47 213 GLN A CA 1
ATOM 1704 C C . GLN A 1 213 ? -4.234 9.820 9.448 1.00 63.47 213 GLN A C 1
ATOM 1706 O O . GLN A 1 213 ? -5.431 9.611 9.634 1.00 63.47 213 GLN A O 1
ATOM 1711 N N . ALA A 1 214 ? -3.557 10.785 10.076 1.00 69.50 214 ALA A N 1
ATOM 1712 C CA . ALA A 1 214 ? -4.173 11.705 11.026 1.00 69.50 214 ALA A CA 1
ATOM 1713 C C . ALA A 1 214 ? -5.290 12.547 10.378 1.00 69.50 214 ALA A C 1
ATOM 1715 O O . ALA A 1 214 ? -6.329 12.777 10.992 1.00 69.50 214 ALA A O 1
ATOM 1716 N N . GLU A 1 215 ? -5.110 12.978 9.126 1.00 67.06 215 GLU A N 1
ATOM 1717 C CA . GLU A 1 215 ? -6.137 13.694 8.360 1.00 67.06 215 GLU A CA 1
ATOM 1718 C C . GLU A 1 215 ? -7.369 12.815 8.095 1.00 67.06 215 GLU A C 1
ATOM 1720 O O . GLU A 1 215 ? -8.495 13.260 8.300 1.00 67.06 215 GLU A O 1
ATOM 1725 N N . VAL A 1 216 ? -7.171 11.543 7.724 1.00 70.94 216 VAL A N 1
ATOM 1726 C CA . VAL A 1 216 ? -8.278 10.583 7.561 1.00 70.94 216 VAL A CA 1
ATOM 1727 C C . VAL A 1 216 ? -9.026 10.373 8.875 1.00 70.94 216 VAL A C 1
ATOM 1729 O O . VAL A 1 216 ? -10.254 10.335 8.865 1.00 70.94 216 VAL A O 1
ATOM 1732 N N . GLN A 1 217 ? -8.315 10.269 10.000 1.00 69.38 217 GLN A N 1
ATOM 1733 C CA . GLN A 1 217 ? -8.960 10.119 11.302 1.00 69.38 217 GLN A CA 1
ATOM 1734 C C . GLN A 1 217 ? -9.798 11.352 11.659 1.00 69.38 217 GLN A C 1
ATOM 1736 O O . GLN A 1 217 ? -10.969 11.206 11.991 1.00 69.38 217 GLN A O 1
ATOM 1741 N N . ARG A 1 218 ? -9.253 12.563 11.478 1.00 73.31 218 ARG A N 1
ATOM 1742 C CA . ARG A 1 218 ? -10.000 13.814 11.700 1.00 73.31 218 ARG A CA 1
ATOM 1743 C C . ARG A 1 218 ? -11.265 13.897 10.853 1.00 73.31 218 ARG A C 1
ATOM 1745 O O . ARG A 1 218 ? -12.304 14.311 11.356 1.00 73.31 218 ARG A O 1
ATOM 1752 N N . LEU A 1 219 ? -11.180 13.510 9.581 1.00 74.06 219 LEU A N 1
ATOM 1753 C CA . LEU A 1 219 ? -12.343 13.480 8.694 1.00 74.06 219 LEU A CA 1
ATOM 1754 C C . LEU A 1 219 ? -13.390 12.467 9.177 1.00 74.06 219 LEU A C 1
ATOM 1756 O O . LEU A 1 219 ? -14.579 12.770 9.157 1.00 74.06 219 LEU A O 1
ATOM 1760 N N . ASN A 1 220 ? -12.971 11.290 9.652 1.00 70.69 220 ASN A N 1
ATOM 1761 C CA . ASN A 1 220 ? -13.895 10.310 10.225 1.00 70.69 220 ASN A CA 1
ATOM 1762 C C . ASN A 1 220 ? -14.589 10.850 11.483 1.00 70.69 220 ASN A C 1
ATOM 1764 O O . ASN A 1 220 ? -15.804 10.711 11.605 1.00 70.69 220 ASN A O 1
ATOM 1768 N N . ASP A 1 221 ? -13.845 11.493 12.383 1.00 75.94 221 ASP A N 1
ATOM 1769 C CA . ASP A 1 221 ? -14.401 12.067 13.612 1.00 75.94 221 ASP A CA 1
ATOM 1770 C C . ASP A 1 221 ? -15.421 13.176 13.290 1.00 75.94 221 ASP A C 1
ATOM 1772 O O . ASP A 1 221 ? -16.500 13.223 13.884 1.00 75.94 221 ASP A O 1
ATOM 1776 N N . GLN A 1 222 ? -15.137 14.011 12.280 1.00 77.19 222 GLN A N 1
ATOM 1777 C CA . GLN A 1 222 ? -16.088 15.001 11.761 1.00 77.19 222 GLN A CA 1
ATOM 1778 C C . GLN A 1 222 ? -17.359 14.346 11.207 1.00 77.19 222 GLN A C 1
ATOM 1780 O O . GLN A 1 222 ? -18.458 14.798 11.517 1.00 77.19 222 GLN A O 1
ATOM 1785 N N . ILE A 1 223 ? -17.234 13.266 10.430 1.00 77.62 223 ILE A N 1
ATOM 1786 C CA . ILE A 1 223 ? -18.391 12.528 9.898 1.00 77.62 223 ILE A CA 1
ATOM 1787 C C . ILE A 1 223 ? -19.249 11.966 11.039 1.00 77.62 223 ILE A C 1
ATOM 1789 O O . ILE A 1 223 ? -20.473 12.077 10.989 1.00 77.62 223 ILE A O 1
ATOM 1793 N N . VAL A 1 224 ? -18.632 11.403 12.082 1.00 81.56 224 VAL A N 1
ATOM 1794 C CA . VAL A 1 224 ? -19.356 10.889 13.257 1.00 81.56 224 VAL A CA 1
ATOM 1795 C C . VAL A 1 224 ? -20.097 12.014 13.981 1.00 81.56 224 VAL A C 1
ATOM 1797 O O . VAL A 1 224 ? -21.260 11.841 14.347 1.00 81.56 224 VAL A O 1
ATOM 1800 N N . GLN A 1 225 ? -19.467 13.179 14.143 1.00 79.88 225 GLN A N 1
ATOM 1801 C CA . GLN A 1 225 ? -20.100 14.346 14.758 1.00 79.88 225 GLN A CA 1
ATOM 1802 C C . GLN A 1 225 ? -21.284 14.864 13.929 1.00 79.88 225 GLN A C 1
ATOM 1804 O O . GLN A 1 225 ? -22.337 15.182 14.487 1.00 79.88 225 GLN A O 1
ATOM 1809 N N . ILE A 1 226 ? -21.136 14.911 12.602 1.00 82.25 226 ILE A N 1
ATOM 1810 C CA . ILE A 1 226 ? -22.211 15.288 11.676 1.00 82.25 226 ILE A CA 1
ATOM 1811 C C . ILE A 1 226 ? -23.370 14.295 11.779 1.00 82.25 226 ILE A C 1
ATOM 1813 O O . ILE A 1 226 ? -24.522 14.716 11.883 1.00 82.25 226 ILE A O 1
ATOM 1817 N N . GLN A 1 227 ? -23.083 12.990 11.808 1.00 82.81 227 GLN A N 1
ATOM 1818 C CA . GLN A 1 227 ? -24.115 11.963 11.932 1.00 82.81 227 GLN A CA 1
ATOM 1819 C C . GLN A 1 227 ? -24.885 12.105 13.250 1.00 82.81 227 GLN A C 1
ATOM 1821 O O . GLN A 1 227 ? -26.112 12.133 13.233 1.00 82.81 227 GLN A O 1
ATOM 1826 N N . ALA A 1 228 ? -24.181 12.290 14.370 1.00 84.50 228 ALA A N 1
ATOM 1827 C CA . ALA A 1 228 ? -24.804 12.486 15.677 1.00 84.50 228 ALA A CA 1
ATOM 1828 C C . ALA A 1 228 ? -25.693 13.743 15.717 1.00 84.50 228 ALA A C 1
ATOM 1830 O O . ALA A 1 228 ? -26.827 13.683 16.188 1.00 84.50 228 ALA A O 1
ATOM 1831 N N . SER A 1 229 ? -25.214 14.866 15.167 1.00 88.56 229 SER A N 1
ATOM 1832 C CA . SER A 1 229 ? -26.011 16.096 15.075 1.00 88.56 229 SER A CA 1
ATOM 1833 C C . SER A 1 229 ? -27.245 15.916 14.186 1.00 88.56 229 SER A C 1
ATOM 1835 O O . SER A 1 229 ? -28.323 16.412 14.515 1.00 88.56 229 SER A O 1
ATOM 1837 N N . THR A 1 230 ? -27.111 15.168 13.090 1.00 85.62 230 THR A N 1
ATOM 1838 C CA . THR A 1 230 ? -28.221 14.864 12.178 1.00 85.62 230 THR A CA 1
ATOM 1839 C C . THR A 1 230 ? -29.274 13.995 12.866 1.00 85.62 230 THR A C 1
ATOM 1841 O O . THR A 1 230 ? -30.466 14.291 12.784 1.00 85.62 230 THR A O 1
ATOM 1844 N N . ASP A 1 231 ? -28.854 12.962 13.598 1.00 88.12 231 ASP A N 1
ATOM 1845 C CA . ASP A 1 231 ? -29.757 12.077 14.341 1.00 88.12 231 ASP A CA 1
ATOM 1846 C C . ASP A 1 231 ? -30.514 12.835 15.450 1.00 88.12 231 ASP A C 1
ATOM 1848 O O . ASP A 1 231 ? -31.704 12.590 15.692 1.00 88.12 231 ASP A O 1
ATOM 1852 N N . GLU A 1 232 ? -29.858 13.810 16.084 1.00 92.44 232 GLU A N 1
ATOM 1853 C CA . GLU A 1 232 ? -30.472 14.683 17.084 1.00 92.44 232 GLU A CA 1
ATOM 1854 C C . GLU A 1 232 ? -31.499 15.643 16.461 1.00 92.44 232 GLU A C 1
ATOM 1856 O O . GLU A 1 232 ? -32.623 15.748 16.963 1.00 92.44 232 GLU A O 1
ATOM 1861 N N . GLN A 1 233 ? -31.184 16.258 15.315 1.00 89.38 233 GLN A N 1
ATOM 1862 C CA . GLN A 1 233 ? -32.139 17.086 14.564 1.00 89.38 233 GLN A CA 1
ATOM 1863 C C . GLN A 1 233 ? -33.359 16.279 14.094 1.00 89.38 233 GLN A C 1
ATOM 1865 O O . GLN A 1 233 ? -34.498 16.729 14.239 1.00 89.38 233 GLN A O 1
ATOM 1870 N N . ILE A 1 234 ? -33.149 15.059 13.584 1.00 91.25 234 ILE A N 1
ATOM 1871 C CA . ILE A 1 234 ? -34.240 14.154 13.187 1.00 91.25 234 ILE A CA 1
ATOM 1872 C C . ILE A 1 234 ? -35.135 13.834 14.388 1.00 91.25 234 ILE A C 1
ATOM 1874 O O . ILE A 1 234 ? -36.363 13.809 14.259 1.00 91.25 234 ILE A O 1
ATOM 1878 N N . SER A 1 235 ? -34.542 13.600 15.559 1.00 91.94 235 SER A N 1
ATOM 1879 C CA . SER A 1 235 ? -35.290 13.304 16.782 1.00 91.94 235 SER A CA 1
ATOM 1880 C C . SER A 1 235 ? -36.149 14.492 17.227 1.00 91.94 235 SER A C 1
ATOM 1882 O O . SER A 1 235 ? -37.328 14.305 17.534 1.00 91.94 235 SER A O 1
ATOM 1884 N N . GLN A 1 236 ? -35.610 15.714 17.183 1.00 91.31 236 GLN A N 1
ATOM 1885 C CA . GLN A 1 236 ? -36.355 16.938 17.506 1.00 91.31 236 GLN A CA 1
ATOM 1886 C C . GLN A 1 236 ? -37.537 17.160 16.552 1.00 91.31 236 GLN A C 1
ATOM 1888 O O . GLN A 1 236 ? -38.661 17.385 17.006 1.00 91.31 236 GLN A O 1
ATOM 1893 N N . LEU A 1 237 ? -37.319 17.004 15.241 1.00 92.00 237 LEU A N 1
ATOM 1894 C CA . LEU A 1 237 ? -38.374 17.147 14.231 1.00 92.00 237 LEU A CA 1
ATOM 1895 C C . LEU A 1 237 ? -39.512 16.135 14.421 1.00 92.00 237 LEU A C 1
ATOM 1897 O O . LEU A 1 237 ? -40.679 16.477 14.230 1.00 92.00 237 LEU A O 1
ATOM 1901 N N . ARG A 1 238 ? -39.198 14.897 14.825 1.00 91.06 238 ARG A N 1
ATOM 1902 C CA . ARG A 1 238 ? -40.219 13.876 15.120 1.00 91.06 238 ARG A CA 1
ATOM 1903 C C . ARG A 1 238 ? -41.071 14.243 16.332 1.00 91.06 238 ARG A C 1
ATOM 1905 O O . ARG A 1 238 ? -42.284 14.049 16.293 1.00 91.06 238 ARG A O 1
ATOM 1912 N N . VAL A 1 239 ? -40.457 14.776 17.388 1.00 92.19 239 VAL A N 1
ATOM 1913 C CA . VAL A 1 239 ? -41.178 15.232 18.587 1.00 92.19 239 VAL A CA 1
ATOM 1914 C C . VAL A 1 239 ? -42.085 16.416 18.250 1.00 92.19 239 VAL A C 1
ATOM 1916 O O . VAL A 1 239 ? -43.250 16.432 18.648 1.00 92.19 239 VAL A O 1
ATOM 1919 N N . GLU A 1 240 ? -41.586 17.376 17.474 1.00 89.50 240 GLU A N 1
ATOM 1920 C CA . GLU A 1 240 ? -42.362 18.548 17.073 1.00 89.50 240 GLU A CA 1
ATOM 1921 C C . GLU A 1 240 ? -43.537 18.177 16.153 1.00 89.50 240 GLU A C 1
ATOM 1923 O O . GLU A 1 240 ? -44.649 18.676 16.331 1.00 89.50 240 GLU A O 1
ATOM 1928 N N . ALA A 1 241 ? -43.330 17.249 15.212 1.00 86.31 241 ALA A N 1
ATOM 1929 C CA . ALA A 1 241 ? -44.398 16.729 14.360 1.00 86.31 241 ALA A CA 1
ATOM 1930 C C . ALA A 1 241 ? -45.512 16.051 15.179 1.00 86.31 241 ALA A C 1
ATOM 1932 O O . ALA A 1 241 ? -46.689 16.336 14.956 1.00 86.31 241 ALA A O 1
ATOM 1933 N N . ALA A 1 242 ? -45.150 15.230 16.171 1.00 87.81 242 ALA A N 1
ATOM 1934 C CA . ALA A 1 242 ? -46.115 14.574 17.056 1.00 87.81 242 ALA A CA 1
ATOM 1935 C C . ALA A 1 242 ? -46.899 15.578 17.924 1.00 87.81 242 ALA A C 1
ATOM 1937 O O . ALA A 1 242 ? -48.100 15.407 18.140 1.00 87.81 242 ALA A O 1
ATOM 1938 N N . ALA A 1 243 ? -46.246 16.648 18.392 1.00 84.44 243 ALA A N 1
ATOM 1939 C CA . ALA A 1 2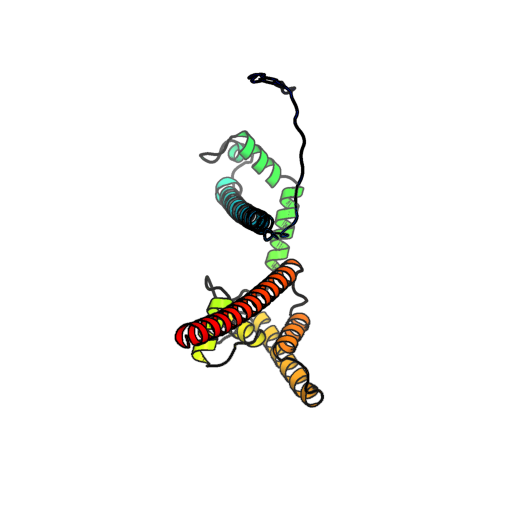43 ? -46.910 17.719 19.133 1.00 84.44 243 ALA A CA 1
ATOM 1940 C C . ALA A 1 243 ? -47.939 18.460 18.262 1.00 84.44 243 ALA A C 1
ATOM 1942 O O . ALA A 1 243 ? -49.068 18.687 18.703 1.00 84.44 243 ALA A O 1
ATOM 1943 N N . ARG A 1 244 ? -47.588 18.768 17.003 1.00 84.25 244 ARG A N 1
ATOM 1944 C CA . ARG A 1 244 ? -48.512 19.406 16.051 1.00 84.25 244 ARG A CA 1
ATOM 1945 C C . ARG A 1 244 ? -49.710 18.509 15.721 1.00 84.25 244 ARG A C 1
ATOM 1947 O O . ARG A 1 244 ? -50.831 19.006 15.737 1.00 84.25 244 ARG A O 1
ATOM 1954 N N . GLU A 1 245 ? -49.510 17.208 15.490 1.00 80.81 245 GLU A N 1
ATOM 1955 C CA . GLU A 1 245 ? -50.612 16.250 15.263 1.00 80.81 245 GLU A CA 1
ATOM 1956 C C . GLU A 1 245 ? -51.559 16.145 16.470 1.00 80.81 245 GLU A C 1
ATOM 1958 O O . GLU A 1 245 ? -52.782 16.132 16.310 1.00 80.81 245 GLU A O 1
ATOM 1963 N N . ALA A 1 246 ? -51.013 16.108 17.690 1.00 78.00 246 ALA A N 1
ATOM 1964 C CA . ALA A 1 246 ? -51.811 16.035 18.913 1.00 78.00 246 ALA A CA 1
ATOM 1965 C C . ALA A 1 246 ? -52.664 17.295 19.142 1.00 78.00 246 ALA A C 1
ATOM 1967 O O . ALA A 1 246 ? -53.770 17.208 19.678 1.00 78.00 246 ALA A O 1
ATOM 1968 N N . GLU A 1 247 ? -52.167 18.461 18.734 1.00 74.94 247 GLU A N 1
ATOM 1969 C CA . GLU A 1 247 ? -52.893 19.728 18.824 1.00 74.94 247 GLU A CA 1
ATOM 1970 C C . GLU A 1 247 ? -53.944 19.878 17.715 1.00 74.94 247 GLU A C 1
ATOM 1972 O O . GLU A 1 247 ? -55.018 20.439 17.942 1.00 74.94 247 GLU A O 1
ATOM 1977 N N . GLN A 1 248 ? -53.684 19.303 16.538 1.00 73.06 248 GLN A N 1
ATOM 1978 C CA . GLN A 1 248 ? -54.623 19.278 15.417 1.00 73.06 248 GLN A CA 1
ATOM 1979 C C . GLN A 1 248 ? -55.816 18.342 15.674 1.00 73.06 248 GLN A C 1
ATOM 1981 O O . GLN A 1 248 ? -56.937 18.694 15.325 1.00 73.06 248 GLN A O 1
ATOM 1986 N N . ASN A 1 249 ? -55.600 17.212 16.359 1.00 70.69 249 ASN A N 1
ATOM 1987 C CA . ASN A 1 249 ? -56.654 16.270 16.771 1.00 70.69 249 ASN A CA 1
ATOM 1988 C C . ASN A 1 249 ? -57.457 16.718 18.011 1.00 70.69 249 ASN A C 1
ATOM 1990 O O . ASN A 1 249 ? -58.357 16.004 18.455 1.00 70.69 249 ASN A O 1
ATOM 1994 N N . ARG A 1 250 ? -57.118 17.869 18.609 1.00 63.69 250 ARG A N 1
ATOM 1995 C CA . ARG A 1 250 ? -57.808 18.438 19.782 1.00 63.69 250 ARG A CA 1
ATOM 1996 C C . ARG A 1 250 ? -58.843 19.514 19.432 1.00 63.69 250 ARG A C 1
ATOM 1998 O O . ARG A 1 250 ? -59.532 19.979 20.340 1.00 63.69 250 ARG A O 1
ATOM 2005 N N . LYS A 1 251 ? -58.923 19.918 18.163 1.00 49.41 251 LYS A N 1
ATOM 2006 C CA . LYS A 1 251 ? -59.937 20.831 17.614 1.00 49.41 251 LYS A CA 1
ATOM 2007 C C . LYS A 1 251 ? -61.033 20.043 16.913 1.00 49.41 251 LYS A C 1
ATOM 2009 O O . LYS A 1 251 ? -62.187 20.512 16.987 1.00 49.41 251 LYS A O 1
#

Mean predicted aligned error: 15.98 Å

Radius of gyration: 31.12 Å; Cα contacts (8 Å, |Δi|>4): 93; chains: 1; bounding box: 81×74×75 Å